Protein AF-A0A7D9ETZ4-F1 (afdb_monomer)

Structure (mmCIF, N/CA/C/O backbone):
data_AF-A0A7D9ETZ4-F1
#
_entry.id   AF-A0A7D9ETZ4-F1
#
loop_
_atom_site.group_PDB
_atom_site.id
_atom_site.type_symbol
_atom_site.label_atom_id
_atom_site.label_alt_id
_atom_site.label_comp_id
_atom_site.label_asym_id
_atom_site.label_entity_id
_atom_site.label_seq_id
_atom_site.pdbx_PDB_ins_code
_atom_site.Cartn_x
_atom_site.Cartn_y
_atom_site.Cartn_z
_atom_site.occupancy
_atom_site.B_iso_or_equiv
_atom_site.auth_seq_id
_atom_site.auth_comp_id
_atom_site.auth_asym_id
_atom_site.auth_atom_id
_atom_site.pdbx_PDB_model_num
ATOM 1 N N . MET A 1 1 ? 4.291 6.571 -32.688 1.00 66.50 1 MET A N 1
ATOM 2 C CA . MET A 1 1 ? 4.903 6.515 -31.349 1.00 66.50 1 MET A CA 1
ATOM 3 C C . MET A 1 1 ? 5.608 5.179 -31.271 1.00 66.50 1 MET A C 1
ATOM 5 O O . MET A 1 1 ? 4.965 4.170 -31.535 1.00 66.50 1 MET A O 1
ATOM 9 N N . ASP A 1 2 ? 6.917 5.191 -31.074 1.00 86.88 2 ASP A N 1
ATOM 10 C CA . ASP A 1 2 ? 7.730 3.993 -30.866 1.00 86.88 2 ASP A CA 1
ATOM 11 C C . ASP A 1 2 ? 7.393 3.331 -29.517 1.00 86.88 2 ASP A C 1
ATOM 13 O O . ASP A 1 2 ? 6.852 3.968 -28.608 1.00 86.88 2 ASP A O 1
ATOM 17 N N . GLU A 1 3 ? 7.657 2.028 -29.414 1.00 88.25 3 GLU A N 1
ATOM 18 C CA . GLU A 1 3 ? 7.268 1.193 -28.270 1.00 88.25 3 GLU A CA 1
ATOM 19 C C . GLU A 1 3 ? 7.899 1.668 -26.953 1.00 88.25 3 GLU A C 1
ATOM 21 O O . GLU A 1 3 ? 7.211 1.720 -25.931 1.00 88.25 3 GLU A O 1
ATOM 26 N N . LYS A 1 4 ? 9.160 2.120 -27.001 1.00 89.62 4 LYS A N 1
ATOM 27 C CA . LYS A 1 4 ? 9.869 2.722 -25.866 1.00 89.62 4 LYS A CA 1
ATOM 28 C C . LYS A 1 4 ? 9.157 3.969 -25.361 1.00 89.62 4 LYS A C 1
ATOM 30 O O . LYS A 1 4 ? 8.840 4.054 -24.175 1.00 89.62 4 LYS A O 1
ATOM 35 N N . THR A 1 5 ? 8.857 4.911 -26.255 1.00 91.69 5 THR A N 1
ATOM 36 C CA . THR A 1 5 ? 8.161 6.148 -25.880 1.00 91.69 5 THR A CA 1
ATOM 37 C C . THR A 1 5 ? 6.785 5.859 -25.288 1.00 91.69 5 THR A C 1
ATOM 39 O O . THR A 1 5 ? 6.423 6.461 -24.281 1.00 91.69 5 THR A O 1
ATOM 42 N N . LYS A 1 6 ? 6.041 4.885 -25.829 1.00 95.06 6 LYS A N 1
ATOM 43 C CA . LYS A 1 6 ? 4.754 4.470 -25.253 1.00 95.06 6 LYS A CA 1
ATOM 44 C C . LYS A 1 6 ? 4.910 3.906 -23.834 1.00 95.06 6 LYS A C 1
ATOM 46 O O . LYS A 1 6 ? 4.228 4.372 -22.922 1.00 95.06 6 LYS A O 1
ATOM 51 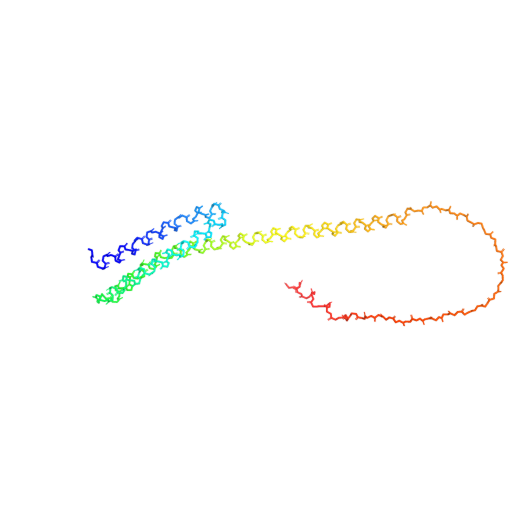N N . ALA A 1 7 ? 5.813 2.945 -23.630 1.00 94.88 7 ALA A N 1
ATOM 52 C CA . ALA A 1 7 ? 6.039 2.334 -22.319 1.00 94.88 7 ALA A CA 1
ATOM 53 C C . ALA A 1 7 ? 6.490 3.366 -21.268 1.00 94.88 7 ALA A C 1
ATOM 55 O O . ALA A 1 7 ? 6.017 3.340 -20.130 1.00 94.88 7 ALA A O 1
ATOM 56 N N . ALA A 1 8 ? 7.344 4.315 -21.663 1.00 94.75 8 ALA A N 1
ATOM 57 C CA . ALA A 1 8 ? 7.773 5.415 -20.806 1.00 94.75 8 ALA A CA 1
ATOM 58 C C . ALA A 1 8 ? 6.602 6.335 -20.417 1.00 94.75 8 ALA A C 1
ATOM 60 O O . ALA A 1 8 ? 6.440 6.644 -19.236 1.00 94.75 8 ALA A O 1
ATOM 61 N N . THR A 1 9 ? 5.742 6.711 -21.372 1.00 96.94 9 THR A N 1
ATOM 62 C CA . THR A 1 9 ? 4.555 7.531 -21.073 1.00 96.94 9 THR A CA 1
ATOM 63 C C . THR A 1 9 ? 3.534 6.808 -20.196 1.00 96.94 9 THR A C 1
ATOM 65 O O . THR A 1 9 ? 2.918 7.430 -19.328 1.00 96.94 9 THR A O 1
ATOM 68 N N . ASP A 1 10 ? 3.375 5.492 -20.371 1.00 97.38 10 ASP A N 1
ATOM 69 C CA . ASP A 1 10 ? 2.499 4.679 -19.527 1.00 97.38 10 ASP A CA 1
ATOM 70 C C . ASP A 1 10 ? 3.029 4.649 -18.084 1.00 97.38 10 ASP A C 1
ATOM 72 O O . ASP A 1 10 ? 2.266 4.884 -17.144 1.00 97.38 10 ASP A O 1
ATOM 76 N N . LEU A 1 11 ? 4.339 4.442 -17.896 1.00 97.94 11 LEU A N 1
ATOM 77 C CA . LEU A 1 11 ? 4.979 4.502 -16.579 1.00 97.94 11 LEU A CA 1
ATOM 78 C C . LEU A 1 11 ? 4.798 5.873 -15.917 1.00 97.94 11 LEU A C 1
ATOM 80 O O . LEU A 1 11 ? 4.367 5.945 -14.766 1.00 97.94 11 LEU A O 1
ATOM 84 N N . GLU A 1 12 ? 5.082 6.960 -16.632 1.00 97.62 12 GLU A N 1
ATOM 85 C CA . GLU A 1 12 ? 4.936 8.323 -16.109 1.00 97.62 12 GLU A CA 1
ATOM 86 C C . GLU A 1 12 ? 3.490 8.628 -15.698 1.00 97.62 12 GLU A C 1
ATOM 88 O O . GLU A 1 12 ? 3.236 9.184 -14.622 1.00 97.62 12 GLU A O 1
ATOM 93 N N . THR A 1 13 ? 2.525 8.192 -16.510 1.00 98.19 13 THR A N 1
ATOM 94 C CA . THR A 1 13 ? 1.098 8.316 -16.203 1.00 98.19 13 THR A CA 1
ATOM 95 C C . THR A 1 13 ? 0.751 7.587 -14.907 1.00 98.19 13 THR A C 1
ATOM 97 O O . THR A 1 13 ? 0.085 8.158 -14.038 1.00 98.19 13 THR A O 1
ATOM 100 N N . ARG A 1 14 ? 1.221 6.344 -14.730 1.00 98.12 14 ARG A N 1
ATOM 101 C CA . ARG A 1 14 ? 0.950 5.563 -13.512 1.00 98.12 14 ARG A CA 1
ATOM 102 C C . ARG A 1 14 ? 1.639 6.132 -12.278 1.00 98.12 14 ARG A C 1
ATOM 104 O O . ARG A 1 14 ? 1.000 6.218 -11.232 1.00 98.12 14 ARG A O 1
ATOM 111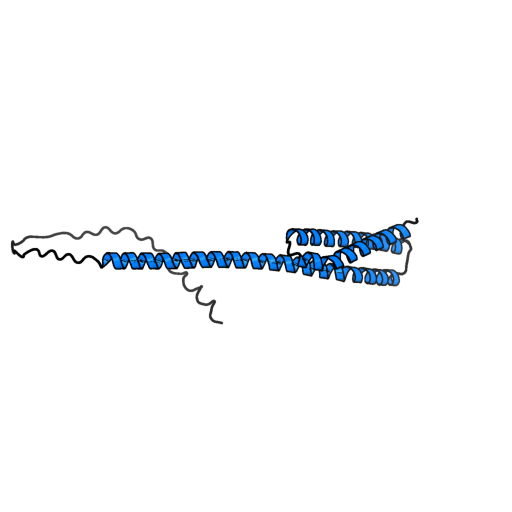 N N . LEU A 1 15 ? 2.875 6.614 -12.393 1.00 98.06 15 LEU A N 1
ATOM 112 C CA . LEU A 1 15 ? 3.566 7.299 -11.294 1.00 98.06 15 LEU A CA 1
ATOM 113 C C . LEU A 1 15 ? 2.859 8.602 -10.899 1.00 98.06 15 LEU A C 1
ATOM 115 O O . LEU A 1 15 ? 2.758 8.927 -9.716 1.00 98.06 15 LEU A O 1
ATOM 119 N N . THR A 1 16 ? 2.301 9.326 -11.871 1.00 98.00 16 THR A N 1
ATOM 120 C CA . THR A 1 16 ? 1.508 10.534 -11.610 1.00 98.00 16 THR A CA 1
ATOM 121 C C . THR A 1 16 ? 0.210 10.192 -10.879 1.00 98.00 16 THR A C 1
ATOM 123 O O . THR A 1 16 ? -0.122 10.832 -9.880 1.00 98.00 16 THR A O 1
ATOM 126 N N . GLN A 1 17 ? -0.509 9.156 -11.323 1.00 98.12 17 GLN A N 1
ATOM 127 C CA . GLN A 1 17 ? -1.703 8.656 -10.632 1.00 98.12 17 GLN A CA 1
ATOM 128 C C . GLN A 1 17 ? -1.381 8.220 -9.198 1.00 98.12 17 GLN A C 1
ATOM 130 O O . GLN A 1 17 ? -2.113 8.587 -8.277 1.00 98.12 17 GLN A O 1
ATOM 135 N N . LEU A 1 18 ? -0.263 7.516 -9.003 1.00 97.94 18 LEU A N 1
ATOM 136 C CA . LEU A 1 18 ? 0.208 7.090 -7.690 1.00 97.94 18 LEU A CA 1
ATOM 137 C C . LEU A 1 18 ? 0.493 8.296 -6.784 1.00 97.94 18 LEU A C 1
ATOM 139 O O . LEU A 1 18 ? -0.046 8.381 -5.684 1.00 97.94 18 LEU A O 1
ATOM 143 N N . SER A 1 19 ? 1.241 9.289 -7.275 1.00 97.75 19 SER A N 1
ATOM 144 C CA . SER A 1 19 ? 1.528 10.527 -6.537 1.00 97.75 19 SER A CA 1
ATOM 145 C C . SER A 1 19 ? 0.255 11.287 -6.143 1.00 97.75 19 SER A C 1
ATOM 147 O O . SER A 1 19 ? 0.131 11.779 -5.017 1.00 97.75 19 SER A O 1
ATOM 149 N N . LEU A 1 20 ? -0.731 11.368 -7.043 1.00 97.69 20 LEU A N 1
ATOM 150 C CA . LEU A 1 20 ? -2.025 11.985 -6.746 1.00 97.69 20 LEU A CA 1
ATOM 151 C C . LEU A 1 20 ? -2.805 11.203 -5.684 1.00 97.69 20 LEU A C 1
ATOM 153 O O . LEU A 1 20 ? -3.421 11.819 -4.812 1.00 97.69 20 LEU A O 1
ATOM 157 N N . ALA A 1 21 ? -2.782 9.871 -5.739 1.00 97.12 21 ALA A N 1
ATOM 158 C CA . ALA A 1 21 ? -3.424 9.023 -4.742 1.00 97.12 21 ALA A CA 1
ATOM 159 C C . ALA A 1 21 ? -2.782 9.207 -3.357 1.00 97.12 21 ALA A C 1
ATOM 161 O O . ALA A 1 21 ? -3.507 9.431 -2.388 1.00 97.12 21 ALA A O 1
ATOM 162 N N . VAL A 1 22 ? -1.447 9.240 -3.282 1.00 97.88 22 VAL A N 1
ATOM 163 C CA . VAL A 1 22 ? -0.689 9.516 -2.048 1.00 97.88 22 VAL A CA 1
ATOM 164 C C . VAL A 1 22 ? -1.082 10.855 -1.430 1.00 97.88 22 VAL A C 1
ATOM 166 O O . VAL A 1 22 ? -1.390 10.923 -0.241 1.00 97.88 22 VAL A O 1
ATOM 169 N N . LYS A 1 23 ? -1.140 11.925 -2.234 1.00 97.06 23 LYS A N 1
ATOM 170 C CA . LYS A 1 23 ? -1.534 13.263 -1.755 1.00 97.06 23 LYS A CA 1
ATOM 171 C C . LYS A 1 23 ? -2.949 13.288 -1.171 1.00 97.06 23 LYS A C 1
ATOM 173 O O . LYS A 1 23 ? -3.215 14.047 -0.244 1.00 97.06 23 LYS A O 1
ATOM 178 N N . ARG A 1 24 ? -3.860 12.467 -1.700 1.00 96.62 24 ARG A N 1
ATOM 179 C CA . ARG A 1 24 ? -5.252 12.380 -1.228 1.00 96.62 24 ARG A CA 1
ATOM 180 C C . ARG A 1 24 ? -5.406 11.558 0.051 1.00 96.62 24 ARG A C 1
ATOM 182 O O . ARG A 1 24 ? -6.393 11.760 0.753 1.00 96.62 24 ARG A O 1
ATOM 189 N N . SER A 1 25 ? -4.455 10.677 0.374 1.00 97.31 25 SER A N 1
ATOM 190 C CA . SER A 1 25 ? -4.563 9.747 1.507 1.00 97.31 25 SER A CA 1
ATOM 191 C C . SER A 1 25 ? -4.858 10.447 2.831 1.00 97.31 25 SER A C 1
ATOM 193 O O . SER A 1 25 ? -5.717 9.987 3.575 1.00 97.31 25 SER A O 1
ATOM 195 N N . GLN A 1 26 ? -4.223 11.593 3.096 1.00 95.81 26 GLN A N 1
ATOM 196 C CA . GLN A 1 26 ? -4.431 12.331 4.344 1.00 95.81 26 GLN A CA 1
ATOM 197 C C . GLN A 1 26 ? -5.881 12.821 4.499 1.00 95.81 26 GLN A C 1
ATOM 199 O O . GLN A 1 26 ? -6.512 12.573 5.521 1.00 95.81 26 GLN A O 1
ATOM 204 N N . SER A 1 27 ? -6.453 13.422 3.452 1.00 97.38 27 SER A N 1
ATOM 205 C CA . SER A 1 27 ? -7.851 13.878 3.466 1.00 97.38 27 SER A CA 1
ATOM 206 C C . SER A 1 27 ? -8.845 12.713 3.594 1.00 97.38 27 SER A C 1
ATOM 208 O O . SER A 1 27 ? -9.889 12.842 4.234 1.00 97.38 27 SER A O 1
ATOM 210 N N . ILE A 1 28 ? -8.522 11.549 3.018 1.00 97.69 28 ILE A N 1
ATOM 211 C CA . ILE A 1 28 ? -9.343 10.342 3.165 1.00 97.69 28 ILE A CA 1
ATOM 212 C C . ILE A 1 28 ? -9.302 9.814 4.605 1.00 97.69 28 ILE A C 1
ATOM 214 O O . ILE A 1 28 ? -10.357 9.470 5.138 1.00 97.69 28 ILE A O 1
ATOM 218 N N . ILE A 1 29 ? -8.132 9.807 5.250 1.00 97.25 29 ILE A N 1
ATOM 219 C CA . ILE A 1 29 ? -7.985 9.445 6.670 1.00 97.25 29 ILE A CA 1
ATOM 220 C C . ILE A 1 29 ? -8.805 10.392 7.554 1.00 97.25 29 ILE A C 1
ATOM 222 O O . ILE A 1 29 ? -9.586 9.939 8.388 1.00 97.25 29 ILE A O 1
ATOM 226 N N . GLU A 1 30 ? -8.699 11.700 7.322 1.00 96.56 30 GLU A N 1
ATOM 227 C CA . GLU A 1 30 ? -9.439 12.732 8.067 1.00 96.56 30 GLU A CA 1
ATOM 228 C C . GLU A 1 30 ? -10.958 12.606 7.932 1.00 96.56 30 GLU A C 1
ATOM 230 O O . GLU A 1 30 ? -11.695 13.012 8.828 1.00 96.56 30 GLU A O 1
ATOM 235 N N . SER A 1 31 ? -11.451 11.999 6.847 1.00 96.06 31 SER A N 1
ATOM 236 C CA . SER A 1 31 ? -12.882 11.732 6.701 1.00 96.06 31 SER A CA 1
ATOM 237 C C . SER A 1 31 ? -13.427 10.763 7.759 1.00 96.06 31 SER A C 1
ATOM 239 O O . SER A 1 31 ? -14.639 10.731 7.971 1.00 96.06 31 SER A O 1
ATOM 241 N N . GLY A 1 32 ? -12.562 9.943 8.373 1.00 94.69 32 GLY A N 1
ATOM 242 C CA . GLY A 1 32 ? -12.913 8.948 9.389 1.00 94.69 32 GLY A CA 1
ATOM 243 C C . GLY A 1 32 ? -13.799 7.801 8.887 1.00 94.69 32 GLY A C 1
ATOM 244 O O . GLY A 1 32 ? -14.282 6.986 9.670 1.00 94.69 32 GLY A O 1
ATOM 245 N N . LYS A 1 33 ? -14.060 7.724 7.577 1.00 96.88 33 LYS A N 1
ATOM 246 C CA . LYS A 1 33 ? -14.985 6.749 6.991 1.00 96.88 33 LYS A CA 1
ATOM 247 C C . LYS A 1 33 ? -14.237 5.473 6.630 1.00 96.88 33 LYS A C 1
ATOM 249 O O . LYS A 1 33 ? -13.633 5.405 5.559 1.00 96.88 33 LYS A O 1
ATOM 254 N N . ARG A 1 34 ? -14.363 4.435 7.467 1.00 96.44 34 ARG A N 1
ATOM 255 C CA . ARG A 1 34 ? -13.699 3.125 7.288 1.00 96.44 34 ARG A CA 1
ATOM 256 C C . ARG A 1 34 ? -13.815 2.577 5.859 1.00 96.44 34 ARG A C 1
ATOM 258 O O . ARG A 1 34 ? -12.810 2.231 5.251 1.00 96.44 34 ARG A O 1
ATOM 265 N N . VAL A 1 35 ? -15.015 2.595 5.274 1.00 96.75 35 VAL A N 1
ATOM 266 C CA . VAL A 1 35 ? -15.251 2.123 3.893 1.00 96.75 35 VAL A CA 1
ATOM 267 C C . VAL A 1 35 ? -14.490 2.953 2.849 1.00 96.75 35 VAL A C 1
ATOM 269 O O . VAL A 1 35 ? -13.943 2.402 1.896 1.00 96.75 35 VAL A O 1
ATOM 272 N N . ALA A 1 36 ? -14.439 4.279 3.011 1.00 97.69 36 ALA A N 1
ATOM 273 C CA . ALA A 1 36 ? -13.721 5.151 2.082 1.00 97.69 36 ALA A CA 1
ATOM 274 C C . ALA A 1 36 ? -12.203 4.941 2.173 1.00 97.69 36 ALA A C 1
ATOM 276 O O . ALA A 1 36 ? -11.534 4.922 1.142 1.00 97.69 36 ALA A O 1
ATOM 277 N N . ILE A 1 37 ? -11.695 4.744 3.391 1.00 98.00 37 ILE A N 1
ATOM 278 C CA . ILE A 1 37 ? -10.288 4.455 3.678 1.00 98.00 37 ILE A CA 1
ATOM 279 C C . ILE A 1 37 ? -9.885 3.108 3.072 1.00 98.00 37 ILE A C 1
ATOM 281 O O . ILE A 1 37 ? -8.898 3.058 2.344 1.00 98.00 37 ILE A O 1
ATOM 285 N N . ASN A 1 38 ? -10.685 2.055 3.265 1.00 97.88 38 ASN A N 1
ATOM 286 C CA . ASN A 1 38 ? -10.393 0.735 2.704 1.00 97.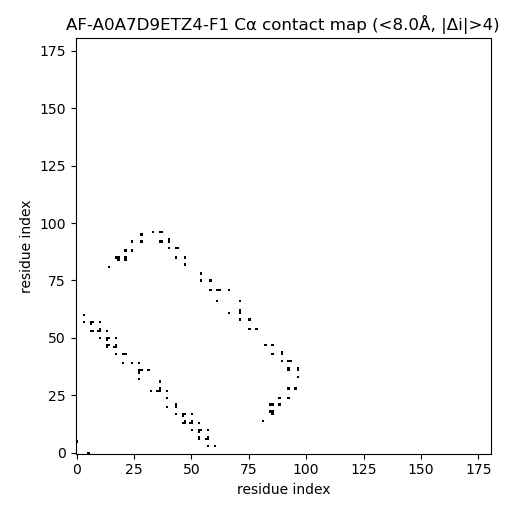88 38 ASN A CA 1
ATOM 287 C C . ASN A 1 38 ? -10.392 0.742 1.164 1.00 97.88 38 ASN A C 1
ATOM 289 O O . ASN A 1 38 ? -9.455 0.267 0.531 1.00 97.88 38 ASN A O 1
ATOM 293 N N . ARG A 1 39 ? -11.389 1.385 0.541 1.00 98.31 39 ARG A N 1
ATOM 294 C CA . ARG A 1 39 ? -11.426 1.539 -0.923 1.00 98.31 39 ARG A CA 1
ATOM 295 C C . ARG A 1 39 ? -10.215 2.314 -1.455 1.00 98.31 39 ARG A C 1
ATOM 297 O O . ARG A 1 39 ? -9.717 2.021 -2.538 1.00 98.31 39 ARG A O 1
ATOM 304 N N . HIS A 1 40 ? -9.768 3.338 -0.729 1.00 98.25 40 HIS A N 1
ATOM 305 C CA . HIS A 1 40 ? -8.594 4.121 -1.119 1.00 98.25 40 HIS A CA 1
ATOM 306 C C . HIS A 1 40 ? -7.298 3.316 -0.975 1.00 98.25 40 HIS A C 1
ATOM 308 O O . HIS A 1 40 ? -6.454 3.387 -1.863 1.00 98.25 40 HIS A O 1
ATOM 314 N N . LEU A 1 41 ? -7.173 2.509 0.083 1.00 98.12 41 LEU A N 1
ATOM 315 C CA . LEU A 1 41 ? -6.070 1.564 0.278 1.00 98.12 41 LEU A CA 1
ATOM 316 C C . LEU A 1 41 ? -5.965 0.573 -0.893 1.00 98.12 41 LEU A C 1
ATOM 318 O O . LEU A 1 41 ? -4.909 0.469 -1.517 1.00 98.12 41 LEU A O 1
ATOM 322 N N . GLU A 1 42 ? -7.071 -0.078 -1.260 1.00 98.00 42 GLU A N 1
ATOM 323 C CA . GLU A 1 42 ? -7.123 -1.003 -2.402 1.00 98.00 42 GLU A CA 1
ATOM 324 C C . GLU A 1 42 ? -6.724 -0.318 -3.720 1.00 98.00 42 GLU A C 1
ATOM 326 O O . GLU A 1 42 ? -5.952 -0.864 -4.518 1.00 98.00 42 GLU A O 1
ATOM 331 N N . ALA A 1 43 ? -7.216 0.904 -3.952 1.00 97.69 43 ALA A N 1
ATOM 332 C CA . ALA A 1 43 ? -6.885 1.682 -5.142 1.00 97.69 43 ALA A CA 1
ATOM 333 C C . ALA A 1 43 ? -5.399 2.072 -5.187 1.00 97.69 43 ALA A C 1
ATOM 335 O O . ALA A 1 43 ? -4.780 2.004 -6.253 1.00 97.69 43 ALA A O 1
ATOM 336 N N . LEU A 1 44 ? -4.815 2.452 -4.047 1.00 97.50 44 LEU A N 1
ATOM 337 C CA . LEU A 1 44 ? -3.403 2.808 -3.929 1.00 97.50 44 LEU A CA 1
ATOM 338 C C . LEU A 1 44 ? -2.508 1.600 -4.237 1.00 97.50 44 LEU A C 1
ATOM 340 O O . LEU A 1 44 ? -1.641 1.692 -5.105 1.00 97.50 44 LEU A O 1
ATOM 344 N N . GLN A 1 45 ? -2.787 0.449 -3.617 1.00 97.50 45 GLN A N 1
ATOM 345 C CA . GLN A 1 45 ? -2.060 -0.802 -3.856 1.00 97.50 45 GLN A CA 1
ATOM 346 C C . GLN A 1 45 ? -2.187 -1.274 -5.311 1.00 97.50 45 GLN A C 1
ATOM 348 O O . GLN A 1 45 ? -1.216 -1.734 -5.911 1.00 97.50 45 GLN A O 1
ATOM 353 N N . THR A 1 46 ? -3.376 -1.146 -5.906 1.00 98.06 46 THR A N 1
ATOM 354 C CA . THR A 1 46 ? -3.598 -1.495 -7.317 1.00 98.06 46 THR A CA 1
ATOM 355 C C . THR A 1 46 ? -2.800 -0.578 -8.242 1.00 98.06 46 THR A C 1
ATOM 357 O O . THR A 1 46 ? -2.101 -1.059 -9.130 1.00 98.06 46 THR A O 1
ATOM 360 N N . THR A 1 47 ? -2.833 0.734 -7.996 1.00 97.69 47 THR A N 1
ATOM 361 C CA . THR A 1 47 ? -2.084 1.720 -8.792 1.00 97.69 47 THR A CA 1
ATOM 362 C C . THR A 1 47 ? -0.575 1.496 -8.679 1.00 97.69 47 THR A C 1
ATOM 364 O O . THR A 1 47 ? 0.127 1.569 -9.686 1.00 97.69 47 THR A O 1
ATOM 367 N N . ALA A 1 48 ? -0.075 1.168 -7.482 1.00 97.88 48 ALA A N 1
ATOM 368 C CA . ALA A 1 48 ? 1.328 0.822 -7.270 1.00 97.88 48 ALA A CA 1
ATOM 369 C C . ALA A 1 48 ? 1.721 -0.418 -8.089 1.00 97.88 48 ALA A C 1
ATOM 371 O O . ALA A 1 48 ? 2.661 -0.354 -8.875 1.00 97.88 48 ALA A O 1
ATOM 372 N N . LYS A 1 49 ? 0.942 -1.507 -8.017 1.00 98.12 49 LYS A N 1
ATOM 373 C CA . LYS A 1 49 ? 1.181 -2.723 -8.819 1.00 98.12 49 LYS A CA 1
ATOM 374 C C . LYS A 1 49 ? 1.200 -2.439 -10.323 1.00 98.12 49 LYS A C 1
ATOM 376 O O . LYS A 1 49 ? 2.054 -2.957 -11.044 1.00 98.12 49 LYS A O 1
ATOM 381 N N . GLU A 1 50 ? 0.273 -1.617 -10.812 1.00 97.88 50 GLU A N 1
ATOM 382 C CA . GLU A 1 50 ? 0.234 -1.213 -12.220 1.00 97.88 50 GLU A CA 1
ATOM 383 C C . GLU A 1 50 ? 1.470 -0.398 -12.621 1.00 97.88 50 GLU A C 1
ATOM 385 O O . GLU A 1 50 ? 2.042 -0.654 -13.683 1.00 97.88 50 GLU A O 1
ATOM 390 N N . ALA A 1 51 ? 1.910 0.537 -11.774 1.00 98.12 51 ALA A N 1
ATOM 391 C CA . ALA A 1 51 ? 3.129 1.309 -11.996 1.00 98.12 51 ALA A CA 1
ATOM 392 C C . ALA A 1 51 ? 4.378 0.411 -11.996 1.00 98.12 51 ALA A C 1
ATOM 394 O O . ALA A 1 51 ? 5.211 0.543 -12.891 1.00 98.12 51 ALA A O 1
ATOM 395 N N . SER A 1 52 ? 4.486 -0.551 -11.070 1.00 97.88 52 SER A N 1
ATOM 396 C CA . SER A 1 52 ? 5.592 -1.520 -11.044 1.00 97.88 52 SER A CA 1
ATOM 397 C C . SER A 1 52 ? 5.619 -2.371 -12.314 1.00 97.88 52 SER A C 1
ATOM 399 O O . SER A 1 52 ? 6.681 -2.602 -12.885 1.00 97.88 52 SER A O 1
ATOM 401 N N . ARG A 1 53 ? 4.454 -2.778 -12.832 1.00 98.12 53 ARG A N 1
ATOM 402 C CA . ARG A 1 53 ? 4.376 -3.484 -14.118 1.00 98.12 53 ARG A CA 1
ATOM 403 C C . ARG A 1 53 ? 4.874 -2.616 -15.279 1.00 98.12 53 ARG A C 1
ATOM 405 O O . ARG A 1 53 ? 5.602 -3.113 -16.133 1.00 98.12 53 ARG A O 1
ATOM 412 N N . CYS A 1 54 ? 4.503 -1.335 -15.320 1.00 97.94 54 CYS A N 1
ATOM 413 C CA . CYS A 1 54 ? 5.017 -0.401 -16.326 1.00 97.94 54 CYS A CA 1
ATOM 414 C C . CYS A 1 54 ? 6.535 -0.196 -16.196 1.00 97.94 54 CYS A C 1
ATOM 416 O O . CYS A 1 54 ? 7.219 -0.143 -17.215 1.00 97.94 54 CYS A O 1
ATOM 418 N N . LYS A 1 55 ? 7.072 -0.151 -14.968 1.00 97.88 55 LYS A N 1
ATOM 419 C CA . LYS A 1 55 ? 8.518 -0.077 -14.710 1.00 97.88 55 LYS A CA 1
ATOM 420 C C . LYS A 1 55 ? 9.236 -1.271 -15.338 1.00 97.88 55 LYS A C 1
ATOM 422 O O . LYS A 1 55 ? 10.132 -1.069 -16.149 1.00 97.88 55 LYS A O 1
ATOM 427 N N . LEU A 1 56 ? 8.777 -2.491 -15.053 1.00 97.75 56 LEU A N 1
ATOM 428 C CA . LEU A 1 56 ? 9.359 -3.716 -15.615 1.00 97.75 56 LEU A CA 1
ATOM 429 C C . LEU A 1 56 ? 9.301 -3.747 -17.150 1.00 97.75 56 LEU A C 1
ATOM 431 O O . LEU A 1 56 ? 10.225 -4.238 -17.792 1.00 97.75 56 LEU A O 1
ATOM 435 N N . ALA A 1 57 ? 8.241 -3.203 -17.755 1.00 97.56 57 ALA A N 1
ATOM 436 C CA . ALA A 1 57 ? 8.141 -3.106 -19.211 1.00 97.56 57 ALA A CA 1
ATOM 437 C C . ALA A 1 57 ? 9.195 -2.154 -19.805 1.00 97.56 57 ALA A C 1
ATOM 439 O O . ALA A 1 57 ? 9.826 -2.489 -20.805 1.00 97.56 57 ALA A O 1
ATOM 440 N N . VAL A 1 58 ? 9.419 -0.989 -19.185 1.00 97.44 58 VAL A N 1
ATOM 441 C CA . VAL A 1 58 ? 10.473 -0.055 -19.616 1.00 97.44 58 VAL A CA 1
ATOM 442 C C . VAL A 1 58 ? 11.858 -0.666 -19.407 1.00 97.44 58 VAL A C 1
ATOM 444 O O . VAL A 1 58 ? 12.706 -0.567 -20.289 1.00 97.44 58 VAL A O 1
ATOM 447 N N . GLU A 1 59 ? 12.079 -1.340 -18.280 1.00 97.19 59 GLU A N 1
ATOM 448 C CA . GLU A 1 59 ? 13.334 -2.034 -17.981 1.00 97.19 59 GLU A CA 1
ATOM 449 C C . GLU A 1 59 ? 13.657 -3.102 -19.033 1.00 97.19 59 GLU A C 1
ATOM 451 O O . GLU A 1 59 ? 14.759 -3.123 -19.578 1.00 97.19 59 GLU A O 1
ATOM 456 N N . ALA A 1 60 ? 12.672 -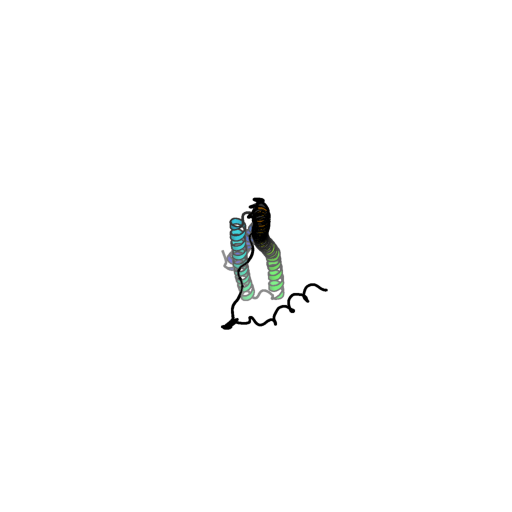3.928 -19.403 1.00 96.88 60 ALA A N 1
ATOM 457 C CA . ALA A 1 60 ? 12.830 -4.936 -20.446 1.00 96.88 60 ALA A CA 1
ATOM 458 C C . ALA A 1 60 ? 13.251 -4.320 -21.793 1.00 96.88 60 ALA A C 1
ATOM 460 O O . ALA A 1 60 ? 14.124 -4.863 -22.469 1.00 96.88 60 ALA A O 1
ATOM 461 N N . ILE A 1 61 ? 12.682 -3.167 -22.165 1.00 96.50 61 ILE A N 1
ATOM 462 C CA . ILE A 1 61 ? 13.064 -2.444 -23.388 1.00 96.50 61 ILE A CA 1
ATOM 463 C C . ILE A 1 61 ? 14.514 -1.955 -23.298 1.00 96.50 61 ILE A C 1
ATOM 465 O O . ILE A 1 61 ? 15.285 -2.179 -24.229 1.00 96.50 61 ILE A O 1
ATOM 469 N N . LYS A 1 62 ? 14.915 -1.352 -22.172 1.00 96.12 62 LYS A N 1
ATOM 470 C CA . LYS A 1 62 ? 16.298 -0.891 -21.952 1.00 96.12 62 LYS A CA 1
ATOM 471 C C . LYS A 1 62 ? 17.313 -2.035 -22.061 1.00 96.12 62 LYS A C 1
ATOM 473 O O . LYS A 1 62 ? 18.370 -1.864 -22.666 1.00 96.12 62 LYS A O 1
ATOM 478 N N . ILE A 1 63 ? 16.966 -3.216 -21.542 1.00 96.31 63 ILE A N 1
ATOM 479 C CA . ILE A 1 63 ? 17.780 -4.436 -21.658 1.00 96.31 63 ILE A CA 1
ATOM 480 C C . ILE A 1 63 ? 17.890 -4.889 -23.122 1.00 96.31 63 ILE A C 1
ATOM 482 O O . ILE A 1 63 ? 18.986 -5.195 -23.591 1.00 96.31 63 ILE A O 1
ATOM 486 N N . VAL A 1 64 ? 16.777 -4.917 -23.865 1.00 96.44 64 VAL A N 1
ATOM 487 C CA . VAL A 1 64 ? 16.764 -5.285 -25.296 1.00 96.44 64 VAL A CA 1
ATOM 488 C C . VAL A 1 64 ? 17.619 -4.325 -26.127 1.00 96.44 64 VAL A C 1
ATOM 490 O O . VAL A 1 64 ? 18.346 -4.760 -27.023 1.00 96.44 64 VAL A O 1
ATOM 493 N N . GLU A 1 65 ? 17.583 -3.036 -25.797 1.00 95.19 65 GLU A N 1
ATOM 494 C CA . GLU A 1 65 ? 18.406 -1.996 -26.418 1.00 95.19 65 GLU A CA 1
ATOM 495 C C . GLU A 1 65 ? 19.874 -2.026 -25.973 1.00 95.19 65 GLU A C 1
ATOM 497 O O . GLU A 1 65 ? 20.689 -1.279 -26.515 1.00 95.19 65 GLU A O 1
ATOM 502 N N . LYS A 1 66 ? 20.232 -2.928 -25.049 1.00 95.81 66 LYS A N 1
ATOM 503 C CA . LYS A 1 66 ? 21.584 -3.081 -24.500 1.00 95.81 66 LYS A CA 1
ATOM 504 C C . LYS A 1 66 ? 22.105 -1.783 -23.879 1.00 95.81 66 LYS A C 1
ATOM 506 O O . LYS A 1 66 ? 23.287 -1.464 -24.017 1.00 95.81 66 LYS A O 1
ATOM 511 N N . GLU A 1 67 ? 21.223 -1.032 -23.216 1.00 95.06 67 GLU A N 1
ATOM 512 C CA . GLU A 1 67 ? 21.652 0.065 -22.351 1.00 95.06 67 GLU A CA 1
ATOM 513 C C . GLU A 1 67 ? 22.595 -0.474 -21.259 1.00 95.06 67 GLU A C 1
ATOM 515 O O . GLU A 1 67 ? 22.522 -1.641 -20.865 1.00 95.06 67 GLU A O 1
ATOM 520 N N . ASP A 1 68 ? 23.511 0.373 -20.786 1.00 97.06 68 ASP A N 1
ATOM 521 C CA . ASP A 1 68 ? 24.473 -0.016 -19.757 1.00 97.06 68 ASP A CA 1
ATOM 522 C C . ASP A 1 68 ? 23.765 -0.430 -18.456 1.00 97.06 68 ASP A C 1
ATOM 524 O O . ASP A 1 68 ? 22.838 0.239 -17.993 1.00 97.06 68 ASP A O 1
ATOM 528 N N . GLN A 1 69 ? 24.222 -1.523 -17.837 1.00 95.69 69 GLN A N 1
ATOM 529 C CA . GLN A 1 69 ? 23.594 -2.070 -16.632 1.00 95.69 69 GLN A CA 1
ATOM 530 C C . GLN A 1 69 ? 23.603 -1.075 -15.463 1.00 95.69 69 GLN A C 1
ATOM 532 O O . GLN A 1 69 ? 22.655 -1.046 -14.678 1.00 95.69 69 GLN A O 1
ATOM 537 N N . THR A 1 70 ? 24.648 -0.255 -15.340 1.00 96.88 70 THR A N 1
ATOM 538 C CA . THR A 1 70 ? 24.745 0.774 -14.296 1.00 96.88 70 THR A CA 1
ATOM 539 C C . THR A 1 70 ? 23.662 1.823 -14.502 1.00 96.88 70 THR A C 1
ATOM 541 O O . THR A 1 70 ? 22.941 2.145 -13.564 1.00 96.88 70 THR A O 1
ATOM 544 N N . VAL A 1 71 ? 23.468 2.263 -15.749 1.00 96.88 71 VAL A N 1
ATOM 545 C CA . VAL A 1 71 ? 22.423 3.230 -16.122 1.00 96.88 71 VAL A CA 1
ATOM 546 C C . VAL A 1 71 ? 21.021 2.669 -15.863 1.00 96.88 71 VAL A C 1
ATOM 548 O O . VAL A 1 71 ? 20.156 3.381 -15.351 1.00 96.88 71 VAL A O 1
ATOM 551 N N . ILE A 1 72 ? 20.783 1.390 -16.174 1.00 96.69 72 ILE A N 1
ATOM 552 C CA . ILE A 1 72 ? 19.505 0.721 -15.878 1.00 96.69 72 ILE A CA 1
ATOM 553 C C . ILE A 1 72 ? 19.256 0.677 -14.365 1.00 96.69 72 ILE A C 1
ATOM 555 O O . ILE A 1 72 ? 18.153 0.994 -13.919 1.00 96.69 72 ILE A O 1
ATOM 559 N N . ASN A 1 73 ? 20.272 0.324 -13.574 1.00 97.44 73 ASN A N 1
ATOM 560 C CA . ASN A 1 73 ? 20.156 0.225 -12.119 1.00 97.44 73 ASN A CA 1
ATOM 561 C C . ASN A 1 73 ? 19.910 1.590 -11.463 1.00 97.44 73 ASN A C 1
ATOM 563 O O . ASN A 1 73 ? 19.042 1.702 -10.600 1.00 97.44 73 ASN A O 1
ATOM 567 N N . GLU A 1 74 ? 20.641 2.627 -11.876 1.00 97.88 74 GLU A N 1
ATOM 568 C CA . GLU A 1 74 ? 20.449 3.997 -11.388 1.00 97.88 74 GLU A CA 1
ATOM 569 C C . GLU A 1 74 ? 19.024 4.482 -11.668 1.00 97.88 74 GLU A C 1
ATOM 571 O O . GLU A 1 74 ? 18.318 4.889 -10.745 1.00 97.88 74 GLU A O 1
ATOM 576 N N . TRP A 1 75 ? 18.556 4.325 -12.910 1.00 97.75 75 TRP A N 1
ATOM 577 C CA . TRP A 1 75 ? 17.179 4.650 -13.280 1.00 97.75 75 TRP A CA 1
ATOM 578 C C . TRP A 1 75 ? 16.155 3.847 -12.465 1.00 97.75 75 TRP A C 1
ATOM 580 O O . TRP A 1 75 ? 15.179 4.413 -11.975 1.00 97.75 75 TRP A O 1
ATOM 590 N N . SER A 1 76 ? 16.365 2.540 -12.286 1.00 97.12 76 SER A N 1
ATOM 591 C CA . SER A 1 76 ? 15.467 1.696 -11.492 1.00 97.12 76 SER A CA 1
ATOM 592 C C . SER A 1 76 ? 15.344 2.211 -10.058 1.00 97.12 76 SER A C 1
ATOM 594 O O . SER A 1 76 ? 14.225 2.357 -9.567 1.00 97.12 76 SER A O 1
ATOM 596 N N . ASN A 1 77 ? 16.470 2.545 -9.424 1.00 97.44 77 ASN A N 1
ATOM 597 C CA . ASN A 1 77 ? 16.508 3.059 -8.056 1.00 97.44 77 ASN A CA 1
ATOM 598 C C . ASN A 1 77 ? 15.789 4.411 -7.925 1.00 97.44 77 ASN A C 1
ATOM 600 O O . ASN A 1 77 ? 15.060 4.634 -6.961 1.00 97.44 77 ASN A O 1
ATOM 604 N N . GLU A 1 78 ? 15.939 5.309 -8.904 1.00 96.62 78 GLU A N 1
ATOM 605 C CA . GLU A 1 78 ? 15.196 6.578 -8.933 1.00 96.62 78 GLU A CA 1
ATOM 606 C C . GLU A 1 78 ? 13.681 6.371 -9.027 1.00 96.62 78 GLU A C 1
ATOM 608 O O . GLU A 1 78 ? 12.899 7.152 -8.476 1.00 96.62 78 GLU A O 1
ATOM 613 N N . ILE A 1 79 ? 13.248 5.341 -9.757 1.00 96.69 79 ILE A N 1
ATOM 614 C CA . ILE A 1 79 ? 11.835 4.984 -9.849 1.00 96.69 79 ILE A CA 1
ATOM 615 C C . ILE A 1 79 ? 11.355 4.330 -8.548 1.00 96.69 79 ILE A C 1
ATOM 617 O O . ILE A 1 79 ? 10.267 4.679 -8.095 1.00 96.69 79 ILE A O 1
ATOM 621 N N . ASP A 1 80 ? 12.153 3.463 -7.920 1.00 96.75 80 ASP A N 1
ATOM 622 C CA . ASP A 1 80 ? 11.828 2.837 -6.629 1.00 96.75 80 ASP A CA 1
ATOM 623 C C . ASP A 1 80 ? 11.632 3.874 -5.519 1.00 96.75 80 ASP A C 1
ATOM 625 O O . ASP A 1 80 ? 10.629 3.824 -4.813 1.00 96.75 80 ASP A O 1
ATOM 629 N N . ALA A 1 81 ? 12.458 4.922 -5.477 1.00 95.38 81 ALA A N 1
ATOM 630 C CA . ALA A 1 81 ? 12.278 6.036 -4.542 1.00 95.38 81 ALA A CA 1
ATOM 631 C C . ALA A 1 81 ? 10.913 6.756 -4.679 1.00 95.38 81 ALA A C 1
ATOM 633 O O . ALA A 1 81 ? 10.446 7.422 -3.754 1.00 95.38 81 ALA A O 1
ATOM 634 N N . LYS A 1 82 ? 10.236 6.649 -5.834 1.00 93.19 82 LYS A N 1
ATOM 635 C CA . LYS A 1 82 ? 8.882 7.206 -6.028 1.00 93.19 82 LYS A CA 1
ATOM 636 C C . LYS A 1 82 ? 7.787 6.310 -5.440 1.00 93.19 82 LYS A C 1
ATOM 638 O O . LYS A 1 82 ? 6.680 6.807 -5.217 1.00 93.19 82 LYS A O 1
ATOM 643 N N . PHE A 1 83 ? 8.070 5.030 -5.198 1.00 96.75 83 PHE A N 1
ATOM 644 C CA . PHE A 1 83 ? 7.155 4.096 -4.541 1.00 96.75 83 PHE A CA 1
ATOM 645 C C . PHE A 1 83 ? 7.162 4.246 -3.018 1.00 96.75 83 PHE A C 1
ATOM 647 O O . PHE A 1 83 ? 6.097 4.111 -2.421 1.00 96.75 83 PHE A O 1
ATOM 654 N N . ASP A 1 84 ? 8.280 4.661 -2.413 1.00 96.44 84 ASP A N 1
ATOM 655 C CA . ASP A 1 84 ? 8.406 4.841 -0.955 1.00 96.44 84 ASP A CA 1
ATOM 656 C C . ASP A 1 84 ? 7.265 5.683 -0.357 1.00 96.44 84 ASP A C 1
ATOM 658 O O . ASP A 1 84 ? 6.659 5.341 0.658 1.00 96.44 84 ASP A O 1
ATOM 662 N N . ALA A 1 85 ? 6.892 6.780 -1.023 1.00 94.56 85 ALA A N 1
ATOM 663 C CA . ALA A 1 85 ? 5.805 7.642 -0.558 1.00 94.56 85 ALA A CA 1
ATOM 664 C C . ALA A 1 85 ? 4.423 6.954 -0.594 1.00 94.56 85 ALA A C 1
ATOM 666 O O . ALA A 1 85 ? 3.532 7.305 0.189 1.00 94.56 85 ALA A O 1
ATOM 667 N N . ALA A 1 86 ? 4.226 6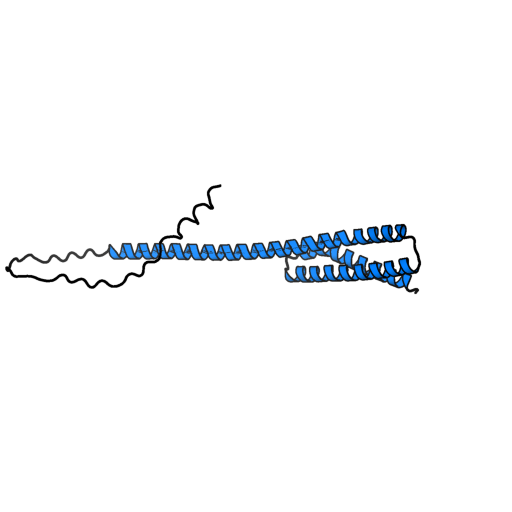.005 -1.512 1.00 96.25 86 ALA A N 1
ATOM 668 C CA . ALA A 1 86 ? 3.022 5.189 -1.590 1.00 96.25 86 ALA A CA 1
ATOM 669 C C . ALA A 1 86 ? 2.997 4.099 -0.521 1.00 96.25 86 ALA A C 1
ATOM 671 O O . ALA A 1 86 ? 1.940 3.873 0.073 1.00 96.25 86 ALA A O 1
ATOM 672 N N . ASP A 1 87 ? 4.143 3.501 -0.214 1.00 97.56 87 ASP A N 1
ATOM 673 C CA . ASP A 1 87 ? 4.271 2.522 0.864 1.00 97.56 87 ASP A CA 1
ATOM 674 C C . ASP A 1 87 ? 3.990 3.180 2.223 1.00 97.56 87 ASP A C 1
ATOM 676 O O . ASP A 1 87 ? 3.135 2.720 2.979 1.00 97.56 87 ASP A O 1
ATOM 680 N N . GLU A 1 88 ? 4.555 4.362 2.475 1.00 97.50 88 GLU A N 1
ATOM 681 C CA . GLU A 1 88 ? 4.267 5.153 3.681 1.00 97.50 88 GLU A CA 1
ATOM 682 C C . GLU A 1 88 ? 2.796 5.591 3.787 1.00 97.50 88 GLU A C 1
ATOM 684 O O . GLU A 1 88 ? 2.217 5.712 4.872 1.00 97.50 88 GLU A O 1
ATOM 689 N N . ALA A 1 89 ? 2.142 5.879 2.660 1.00 97.38 89 ALA A N 1
ATOM 690 C CA . ALA A 1 89 ? 0.708 6.158 2.655 1.00 97.38 89 ALA A CA 1
ATOM 691 C C . ALA A 1 89 ? -0.125 4.899 2.950 1.00 97.38 89 ALA A C 1
ATOM 693 O O . ALA A 1 89 ? -1.106 4.991 3.689 1.00 97.38 89 ALA A O 1
ATOM 694 N N . THR A 1 90 ? 0.282 3.745 2.422 1.00 97.94 90 THR A N 1
ATOM 695 C CA . THR A 1 90 ? -0.336 2.434 2.673 1.00 97.94 90 THR A CA 1
ATOM 696 C C . THR A 1 90 ? -0.273 2.090 4.160 1.00 97.94 90 THR A C 1
ATOM 698 O O . THR A 1 90 ? -1.317 1.875 4.775 1.00 97.94 90 THR A O 1
ATOM 701 N N . ILE A 1 91 ? 0.913 2.192 4.771 1.00 98.06 91 ILE A N 1
ATOM 702 C CA . ILE A 1 91 ? 1.134 1.939 6.204 1.00 98.06 91 ILE A CA 1
ATOM 703 C C . ILE A 1 91 ? 0.223 2.816 7.071 1.00 98.06 91 ILE A C 1
ATOM 705 O O . ILE A 1 91 ? -0.382 2.344 8.034 1.00 98.06 91 ILE A O 1
ATOM 709 N N . ARG A 1 92 ? 0.080 4.104 6.736 1.00 97.88 92 ARG A N 1
ATOM 710 C CA . ARG A 1 92 ? -0.791 5.023 7.490 1.00 97.88 92 ARG A CA 1
ATOM 711 C C . ARG A 1 92 ? -2.269 4.642 7.411 1.00 97.88 92 ARG A C 1
ATOM 713 O O . ARG A 1 92 ? -2.962 4.728 8.424 1.00 97.88 92 ARG A O 1
ATOM 720 N N . LEU A 1 93 ? -2.750 4.237 6.235 1.00 98.00 93 LEU A N 1
ATOM 721 C CA . LEU A 1 93 ? -4.136 3.800 6.042 1.00 98.00 93 LEU A CA 1
ATOM 722 C C . LEU A 1 93 ? -4.413 2.504 6.815 1.00 98.00 93 LEU A C 1
ATOM 724 O O . LEU A 1 93 ? -5.410 2.422 7.529 1.00 98.00 93 LEU A O 1
ATOM 728 N N . GLU A 1 94 ? -3.514 1.525 6.723 1.00 98.06 94 GLU A N 1
ATOM 729 C CA . GLU A 1 94 ? -3.614 0.250 7.444 1.00 98.06 94 GLU A CA 1
ATOM 730 C C . GLU A 1 94 ? -3.587 0.453 8.958 1.00 98.06 94 GLU A C 1
ATOM 732 O O . GLU A 1 94 ? -4.429 -0.088 9.676 1.00 98.06 94 GLU A O 1
ATOM 737 N N . LYS A 1 95 ? -2.672 1.297 9.447 1.00 97.94 95 LYS A N 1
ATOM 738 C CA . LYS A 1 95 ? -2.601 1.652 10.864 1.00 97.94 95 LYS A CA 1
ATOM 739 C C . LYS A 1 95 ? -3.907 2.272 11.349 1.00 97.94 95 LYS A C 1
ATOM 741 O O . LYS A 1 95 ? -4.412 1.872 12.392 1.00 97.94 95 LYS A O 1
ATOM 746 N N . TRP A 1 96 ? -4.470 3.214 10.591 1.00 98.00 96 TRP A N 1
ATOM 747 C CA . TRP A 1 96 ? -5.742 3.832 10.957 1.00 98.00 96 TRP A CA 1
ATOM 748 C C . TRP A 1 96 ? -6.865 2.795 11.069 1.00 98.00 96 TRP A C 1
ATOM 750 O O . TRP A 1 96 ? -7.631 2.825 12.030 1.00 98.00 96 TRP A O 1
ATOM 760 N N . LEU A 1 97 ? -6.951 1.856 10.117 1.00 97.44 97 LEU A N 1
ATOM 761 C CA . LEU A 1 97 ? -7.958 0.789 10.140 1.00 97.44 97 LEU A CA 1
ATOM 762 C C . LEU A 1 97 ? -7.788 -0.111 11.372 1.00 97.44 97 LEU A C 1
ATOM 764 O O . LEU A 1 97 ? -8.759 -0.357 12.085 1.00 97.44 97 LEU A O 1
ATOM 768 N N . ALA A 1 98 ? -6.554 -0.522 11.668 1.00 97.44 98 ALA A N 1
ATOM 769 C CA . ALA A 1 98 ? -6.247 -1.342 12.835 1.00 97.44 98 ALA A CA 1
ATOM 770 C C . ALA A 1 98 ? -6.561 -0.624 14.160 1.00 97.44 98 ALA A C 1
ATOM 772 O O . ALA A 1 98 ? -7.087 -1.235 15.092 1.00 97.44 98 ALA A O 1
ATOM 773 N N . ASP A 1 99 ? -6.256 0.671 14.256 1.00 96.62 99 ASP A N 1
ATOM 774 C CA . ASP A 1 99 ? -6.558 1.474 15.442 1.00 96.62 99 ASP A CA 1
ATOM 775 C C . ASP A 1 99 ? -8.076 1.655 15.615 1.00 96.62 99 ASP A C 1
ATOM 777 O O . ASP A 1 99 ? -8.586 1.561 16.734 1.00 96.62 99 ASP A O 1
ATOM 781 N N . ALA A 1 100 ? -8.818 1.825 14.516 1.00 94.12 100 ALA A N 1
ATOM 782 C CA . ALA A 1 100 ? -10.276 1.880 14.541 1.00 94.12 100 ALA A CA 1
ATOM 783 C C . ALA A 1 100 ? -10.897 0.554 15.017 1.00 94.12 100 ALA A C 1
ATOM 785 O O . ALA A 1 100 ? -11.837 0.568 15.809 1.00 94.12 100 ALA A O 1
ATOM 786 N N . ASP A 1 101 ? -10.383 -0.592 14.563 1.00 95.00 101 ASP A N 1
ATOM 787 C CA . ASP A 1 101 ? -10.847 -1.913 15.014 1.00 95.00 101 ASP A CA 1
ATOM 788 C C . ASP A 1 101 ? -10.585 -2.137 16.509 1.00 95.00 101 ASP A C 1
ATOM 790 O O . ASP A 1 101 ? -11.464 -2.605 17.233 1.00 95.00 101 ASP A O 1
ATOM 794 N N . LYS A 1 102 ? -9.406 -1.745 17.006 1.00 95.56 102 LYS A N 1
ATOM 795 C CA . LYS A 1 102 ? -9.099 -1.810 18.444 1.00 95.56 102 LYS A CA 1
ATOM 796 C C . LYS A 1 102 ? -10.043 -0.934 19.262 1.00 95.56 102 LYS A C 1
ATOM 798 O O . LYS A 1 102 ? -10.540 -1.381 20.291 1.00 95.56 102 LYS A O 1
ATOM 803 N N . ALA A 1 103 ? -10.307 0.295 18.817 1.00 93.38 103 ALA A N 1
ATOM 804 C CA . ALA A 1 103 ? -11.216 1.202 19.515 1.00 93.38 103 ALA A CA 1
ATOM 805 C C . ALA A 1 103 ? -12.635 0.616 19.627 1.00 93.38 103 ALA A C 1
ATOM 807 O O . ALA A 1 103 ? -13.238 0.660 20.696 1.00 93.38 103 ALA A O 1
ATOM 808 N N . GLU A 1 104 ? -13.142 0.006 18.556 1.00 92.19 104 GLU A N 1
ATOM 809 C CA . GLU A 1 104 ? -14.448 -0.662 18.535 1.00 92.19 104 GLU A CA 1
ATOM 810 C C . GLU A 1 104 ? -14.507 -1.870 19.490 1.00 92.19 104 GLU A C 1
ATOM 812 O O . GLU A 1 104 ? -15.487 -2.056 20.219 1.00 92.19 104 GLU A O 1
ATOM 817 N N . GLN A 1 105 ? -13.427 -2.656 19.559 1.00 93.06 105 GLN A N 1
ATOM 818 C CA . GLN A 1 105 ? -13.304 -3.762 20.513 1.00 93.06 105 GLN A CA 1
ATOM 819 C C . GLN A 1 105 ? -13.296 -3.275 21.964 1.00 93.06 105 GLN A C 1
ATOM 821 O O . GLN A 1 105 ? -13.992 -3.853 22.798 1.00 93.06 105 GLN A O 1
ATOM 826 N N . PHE A 1 106 ? -12.560 -2.204 22.268 1.00 91.50 106 PHE A N 1
ATOM 827 C CA . PHE A 1 106 ? -12.530 -1.631 23.614 1.00 91.50 106 PHE A CA 1
ATOM 828 C C . PHE A 1 106 ? -13.901 -1.130 24.059 1.00 91.50 106 PHE A C 1
ATOM 830 O O . PHE A 1 106 ? -14.306 -1.417 25.182 1.00 91.50 106 PHE A O 1
ATOM 837 N N . VAL A 1 107 ? -14.637 -0.439 23.183 1.00 93.31 107 VAL A N 1
ATOM 838 C CA . VAL A 1 107 ? -16.008 0.010 23.482 1.00 93.31 107 VAL A CA 1
ATOM 839 C C . VAL A 1 107 ? -16.906 -1.186 23.796 1.00 93.31 107 VAL A C 1
ATOM 841 O O . VAL A 1 107 ? -17.586 -1.198 24.819 1.00 93.31 107 VAL A O 1
ATOM 844 N N . THR A 1 108 ? -16.842 -2.233 22.973 1.00 92.50 108 THR A N 1
ATOM 845 C CA . THR A 1 108 ? -17.641 -3.452 23.173 1.00 92.50 108 THR A CA 1
ATOM 846 C C . THR A 1 108 ? -17.316 -4.134 24.508 1.00 92.50 108 THR A C 1
ATOM 848 O O . THR A 1 108 ? -18.219 -4.530 25.245 1.00 92.50 108 THR A O 1
ATOM 851 N N . GLN A 1 109 ? -16.031 -4.258 24.850 1.00 92.25 109 GLN A N 1
ATOM 852 C CA . GLN A 1 109 ? -15.596 -4.844 26.123 1.00 92.25 109 GLN A CA 1
ATOM 853 C C . GLN A 1 109 ? -16.026 -3.993 27.323 1.00 92.25 109 GLN A C 1
ATOM 855 O O . GLN A 1 109 ? -16.472 -4.527 28.337 1.00 92.25 109 GLN A O 1
ATOM 860 N N . GLU A 1 110 ? -15.933 -2.668 27.216 1.00 93.00 110 GLU A N 1
ATOM 861 C CA . GLU A 1 110 ? -16.357 -1.758 28.277 1.00 93.00 110 GLU A CA 1
ATOM 862 C C . GLU A 1 110 ? -17.870 -1.865 28.535 1.00 93.00 110 GLU A C 1
ATOM 864 O O . GLU A 1 110 ? -18.312 -1.880 29.685 1.00 93.00 110 GLU A O 1
ATOM 869 N N . GLU A 1 111 ? -18.679 -1.982 27.480 1.00 93.75 111 GLU A N 1
ATOM 870 C CA . GLU A 1 111 ? -20.124 -2.198 27.591 1.00 93.75 111 GLU A CA 1
ATOM 871 C C . GLU A 1 111 ? -20.467 -3.538 28.254 1.00 93.75 111 GLU A C 1
ATOM 873 O O . GLU A 1 111 ? -21.350 -3.584 29.117 1.00 93.75 111 GLU A O 1
ATOM 878 N N . GLN A 1 112 ? -19.738 -4.607 27.917 1.00 94.31 112 GLN A N 1
ATOM 879 C CA . GLN A 1 112 ? -19.890 -5.919 28.554 1.00 94.31 112 GLN A CA 1
ATOM 880 C C . GLN A 1 112 ? -19.581 -5.852 30.053 1.00 94.31 112 GLN A C 1
ATOM 882 O O . GLN A 1 112 ? -20.417 -6.240 30.870 1.00 94.31 112 GLN A O 1
ATOM 887 N N . LEU A 1 113 ? -18.443 -5.263 30.431 1.00 95.38 113 LEU A N 1
ATOM 888 C CA . LEU A 1 113 ? -18.065 -5.093 31.838 1.00 95.38 113 LEU A CA 1
ATOM 889 C C . LEU A 1 113 ? -19.084 -4.242 32.607 1.00 95.38 113 LEU A C 1
ATOM 891 O O . LEU A 1 113 ? -19.454 -4.571 33.736 1.00 95.38 113 LEU A O 1
ATOM 895 N N . LYS A 1 114 ? -19.602 -3.168 31.996 1.00 96.12 114 LYS A N 1
ATOM 896 C CA . LYS A 1 114 ? -20.668 -2.343 32.591 1.00 96.12 114 LYS A CA 1
ATOM 897 C C . LYS A 1 114 ? -21.943 -3.148 32.837 1.00 96.12 114 LYS A C 1
ATOM 899 O O . LYS A 1 114 ? -22.618 -2.919 33.843 1.00 96.12 114 LYS A O 1
ATOM 904 N N . PHE A 1 115 ? -22.301 -4.059 31.936 1.00 96.12 115 PHE A N 1
ATOM 905 C CA . PHE A 1 115 ? -23.464 -4.925 32.111 1.00 96.12 115 PHE A CA 1
ATOM 906 C C . PHE A 1 115 ? -23.246 -5.950 33.231 1.00 96.12 115 PHE A C 1
ATOM 908 O O . PHE A 1 115 ? -24.112 -6.099 34.094 1.00 96.12 115 PHE A O 1
ATOM 915 N N . GLU A 1 116 ? -22.081 -6.595 33.270 1.00 95.38 116 GLU A N 1
ATOM 916 C CA . GLU A 1 116 ? -21.720 -7.558 34.316 1.00 95.38 116 GLU A CA 1
ATOM 917 C C . GLU A 1 116 ? -21.708 -6.922 35.710 1.00 95.38 116 GLU A C 1
ATOM 919 O O . GLU A 1 116 ? -22.291 -7.473 36.648 1.00 95.38 116 GLU A O 1
ATOM 924 N N . LEU A 1 117 ? -21.131 -5.724 35.842 1.00 96.25 117 LEU A N 1
ATOM 925 C CA . LEU A 1 117 ? -21.136 -4.962 37.092 1.00 96.25 117 LEU A CA 1
ATOM 926 C C . LEU A 1 117 ? -22.559 -4.655 37.568 1.00 96.25 117 LEU A C 1
ATOM 928 O O . LEU A 1 117 ? -22.881 -4.891 38.733 1.00 96.25 117 LEU A O 1
ATOM 932 N N . LYS A 1 118 ? -23.434 -4.189 36.668 1.00 96.62 118 LYS A N 1
ATOM 933 C CA . LYS A 1 118 ? -24.845 -3.921 36.993 1.00 96.62 118 LYS A CA 1
ATOM 934 C C . LYS A 1 118 ? -25.590 -5.189 37.400 1.00 96.62 118 LYS A C 1
ATOM 936 O O . LYS A 1 118 ? -26.397 -5.154 38.329 1.00 96.62 118 LYS A O 1
ATOM 941 N N . LEU A 1 119 ? -25.333 -6.307 36.723 1.00 96.69 119 LEU A N 1
ATOM 942 C CA . LEU A 1 119 ? -25.940 -7.593 37.056 1.00 96.69 119 LEU A CA 1
ATOM 943 C C . LEU A 1 119 ? -25.510 -8.056 38.454 1.00 96.69 119 LEU A C 1
ATOM 945 O O . LEU A 1 119 ? -26.346 -8.491 39.249 1.00 96.69 119 LEU A O 1
ATOM 949 N N . HIS A 1 120 ? -24.221 -7.927 38.768 1.00 96.38 120 HIS A N 1
ATOM 950 C CA . HIS A 1 120 ? -23.679 -8.271 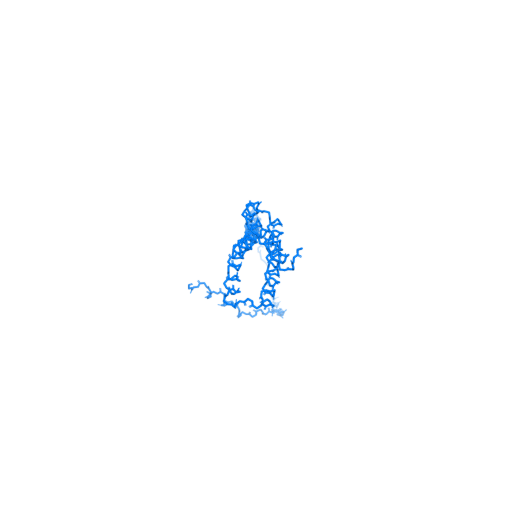40.075 1.00 96.38 120 HIS A CA 1
ATOM 951 C C . HIS A 1 120 ? -24.248 -7.381 41.189 1.00 96.38 120 HIS A C 1
ATOM 953 O O . HIS A 1 120 ? -24.703 -7.892 42.214 1.00 96.38 120 HIS A O 1
ATOM 959 N N . GLU A 1 121 ? -24.305 -6.065 40.970 1.00 96.38 121 GLU A N 1
ATOM 960 C CA . GLU A 1 121 ? -24.910 -5.114 41.906 1.00 96.38 121 GLU A CA 1
ATOM 961 C C . GLU A 1 121 ? -26.380 -5.456 42.187 1.00 96.38 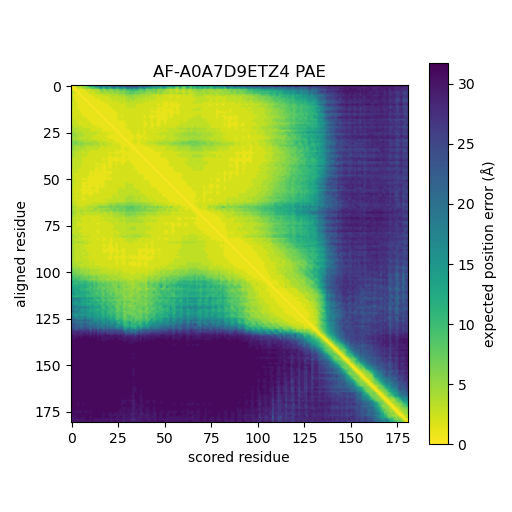121 GLU A C 1
ATOM 963 O O . GLU A 1 121 ? -26.799 -5.533 43.343 1.00 96.38 121 GLU A O 1
ATOM 968 N N . LYS A 1 122 ? -27.164 -5.743 41.140 1.00 95.69 122 LYS A N 1
ATOM 969 C CA . LYS A 1 122 ? -28.574 -6.131 41.280 1.00 95.69 122 LYS A CA 1
ATOM 970 C C . LYS A 1 122 ? -28.753 -7.442 42.036 1.00 95.69 122 LYS A C 1
ATOM 972 O O . LYS A 1 122 ? -29.670 -7.555 42.849 1.00 95.69 122 LYS A O 1
ATOM 977 N N . LYS A 1 123 ? -27.867 -8.416 41.816 1.00 95.69 123 LYS A N 1
ATOM 978 C CA . LYS A 1 123 ? -27.875 -9.685 42.555 1.00 95.69 123 LYS A CA 1
ATOM 979 C C . LYS A 1 123 ? -27.628 -9.466 44.049 1.00 95.69 123 LYS A C 1
ATOM 981 O O . LYS A 1 123 ? -28.320 -10.075 44.862 1.00 95.69 123 LYS A O 1
ATOM 986 N N . LEU A 1 124 ? -26.686 -8.590 44.406 1.00 95.50 124 LEU A N 1
ATOM 987 C CA . LEU A 1 124 ? -26.418 -8.222 45.799 1.00 95.50 124 LEU A CA 1
ATOM 988 C C . LEU A 1 124 ? -27.599 -7.481 46.439 1.00 95.50 124 LEU A C 1
ATOM 990 O O . LEU A 1 124 ? -27.982 -7.823 47.554 1.00 95.50 124 LEU A O 1
ATOM 994 N N . GLN A 1 125 ? -28.210 -6.526 45.728 1.00 94.81 125 GLN A N 1
ATOM 995 C CA . GLN A 1 125 ? -29.412 -5.819 46.195 1.00 94.81 125 GLN A CA 1
ATOM 996 C C . GLN A 1 125 ? -30.548 -6.803 46.504 1.00 94.81 125 GLN A C 1
ATOM 998 O O . GLN A 1 125 ? -31.084 -6.789 47.607 1.00 94.81 125 GLN A O 1
ATOM 1003 N N . MET A 1 126 ? -30.844 -7.731 45.589 1.00 93.06 126 MET A N 1
ATOM 1004 C CA . MET A 1 126 ? -31.891 -8.737 45.792 1.00 93.06 126 MET A CA 1
ATOM 1005 C C . MET A 1 126 ? -31.583 -9.681 46.965 1.00 93.06 126 MET A C 1
ATOM 1007 O O . MET A 1 126 ? -32.478 -10.037 47.725 1.00 93.06 126 MET A O 1
ATOM 1011 N N . GLN A 1 127 ? -30.322 -10.090 47.145 1.00 92.50 127 GLN A N 1
ATOM 1012 C CA . GLN A 1 127 ? -29.928 -10.892 48.310 1.00 92.50 127 GLN A CA 1
ATOM 1013 C C . GLN A 1 127 ? -30.106 -10.123 49.625 1.00 92.50 127 GLN A C 1
ATOM 1015 O O . GLN A 1 127 ? -30.574 -10.702 50.605 1.00 92.50 127 GLN A O 1
ATOM 1020 N N . ALA A 1 128 ? -29.771 -8.831 49.644 1.00 93.00 128 ALA A N 1
ATOM 1021 C CA . ALA A 1 128 ? -29.978 -7.975 50.806 1.00 93.00 128 ALA A CA 1
ATOM 1022 C C . ALA A 1 128 ? -31.474 -7.777 51.112 1.00 93.00 128 ALA A C 1
ATOM 1024 O O . ALA A 1 128 ? -31.873 -7.902 52.268 1.00 93.00 128 ALA A O 1
ATOM 1025 N N . GLU A 1 129 ? -32.308 -7.544 50.094 1.00 89.75 129 GLU A N 1
ATOM 1026 C CA . GLU A 1 129 ? -33.768 -7.434 50.231 1.00 89.75 129 GLU A CA 1
ATOM 1027 C C . GLU A 1 129 ? -34.389 -8.731 50.767 1.00 89.75 129 GLU A C 1
ATOM 1029 O O . GLU A 1 129 ? -35.197 -8.698 51.696 1.00 89.75 129 GLU A O 1
ATOM 1034 N N . LEU A 1 130 ? -33.970 -9.889 50.245 1.00 87.75 130 LEU A N 1
ATOM 1035 C CA . LEU A 1 130 ? -34.411 -11.189 50.753 1.00 87.75 130 LEU A CA 1
ATOM 1036 C C . LEU A 1 130 ? -34.031 -11.364 52.228 1.00 87.75 130 LEU A C 1
ATOM 1038 O O . LEU A 1 130 ? -34.888 -11.737 53.029 1.00 87.75 130 LEU A O 1
ATOM 1042 N N . ALA A 1 131 ? -32.792 -11.030 52.603 1.00 82.50 131 ALA A N 1
ATOM 1043 C CA . ALA A 1 131 ? -32.337 -11.095 53.989 1.00 82.50 131 ALA A CA 1
ATOM 1044 C C . ALA A 1 131 ? -33.137 -10.156 54.915 1.00 82.50 131 ALA A C 1
ATOM 1046 O O . ALA A 1 131 ? -33.515 -10.564 56.014 1.00 82.50 131 ALA A O 1
ATOM 1047 N N . GLN A 1 132 ? -33.465 -8.939 54.471 1.00 74.12 132 GLN A N 1
ATOM 1048 C CA . GLN A 1 132 ? -34.283 -7.988 55.236 1.00 74.12 132 GLN A CA 1
ATOM 1049 C C . GLN A 1 132 ? -35.740 -8.460 55.377 1.00 74.12 132 GLN A C 1
ATOM 1051 O O . GLN A 1 132 ? -36.290 -8.435 56.478 1.00 74.12 132 GLN A O 1
ATOM 1056 N N . SER A 1 133 ? -36.338 -9.000 54.310 1.00 60.28 133 SER A N 1
ATOM 1057 C CA . SER A 1 133 ? -37.705 -9.546 54.340 1.00 60.28 133 SER A CA 1
ATOM 1058 C C . SER A 1 133 ? -37.850 -10.794 55.225 1.00 60.28 133 SER A C 1
ATOM 1060 O O . SER A 1 133 ? -38.931 -11.066 55.742 1.00 60.28 133 SER A O 1
ATOM 1062 N N . SER A 1 134 ? -36.759 -11.538 55.454 1.00 56.75 134 SER A N 1
ATOM 1063 C CA . SER A 1 134 ? -36.728 -12.657 56.405 1.00 56.75 134 SER A CA 1
ATOM 1064 C C . SER A 1 134 ? -36.555 -12.243 57.875 1.00 56.75 134 SER A C 1
ATOM 1066 O O . SER A 1 134 ? -36.715 -13.090 58.752 1.00 56.75 134 SER A O 1
ATOM 1068 N N . VAL A 1 135 ?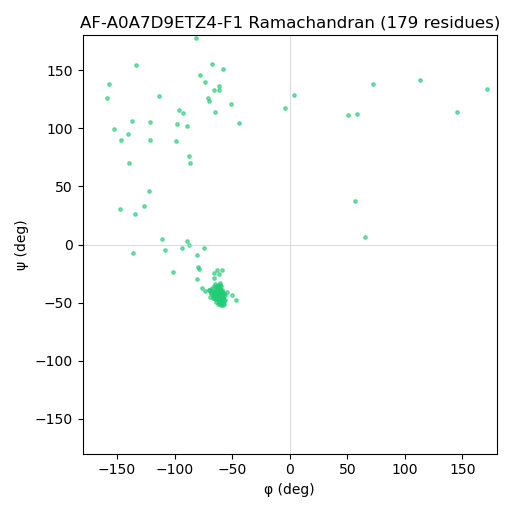 -36.260 -10.967 58.162 1.00 52.84 135 VAL A N 1
ATOM 1069 C CA . VAL A 1 135 ? -36.099 -10.431 59.530 1.00 52.84 135 VAL A CA 1
ATOM 1070 C C . VAL A 1 135 ? -37.346 -9.660 59.999 1.00 52.84 135 VAL A C 1
ATOM 1072 O O . VAL A 1 135 ? -37.628 -9.626 61.197 1.00 52.84 135 VAL A O 1
ATOM 1075 N N . GLU A 1 136 ? -38.176 -9.133 59.092 1.00 45.50 136 GLU A N 1
ATOM 1076 C CA . GLU A 1 136 ? -39.463 -8.501 59.431 1.00 45.50 136 GLU A CA 1
ATOM 1077 C C . GLU A 1 136 ? -40.626 -9.509 59.518 1.00 45.50 136 GLU A C 1
ATOM 1079 O O . GLU A 1 136 ? -41.561 -9.513 58.721 1.00 45.50 136 GLU A O 1
ATOM 1084 N N . LYS A 1 137 ? -40.605 -10.357 60.550 1.00 40.59 137 LYS A N 1
ATOM 1085 C CA . LYS A 1 137 ? -41.832 -10.904 61.158 1.00 40.59 137 LYS A CA 1
ATOM 1086 C C . LYS A 1 137 ? -41.677 -10.967 62.680 1.00 40.59 137 LYS A C 1
ATOM 1088 O O . LYS A 1 137 ? -41.192 -11.974 63.194 1.00 40.59 137 LYS A O 1
ATOM 1093 N N . PRO A 1 138 ? -42.137 -9.956 63.436 1.00 46.78 138 PRO A N 1
ATOM 1094 C CA . PRO A 1 138 ? -42.441 -10.122 64.841 1.00 46.78 138 PRO A CA 1
ATOM 1095 C C . PRO A 1 138 ? -43.954 -10.322 64.980 1.00 46.78 138 PRO A C 1
ATOM 1097 O O . PRO A 1 138 ? -44.698 -9.370 65.171 1.00 46.78 138 PRO A O 1
ATOM 1100 N N . GLU A 1 139 ? -44.424 -11.565 64.914 1.00 36.88 139 GLU A N 1
ATOM 1101 C CA . GLU A 1 139 ? -45.693 -11.915 65.558 1.00 36.88 139 GLU A CA 1
ATOM 1102 C C . GLU A 1 139 ? -45.440 -13.027 66.568 1.00 36.88 139 GLU A C 1
ATOM 1104 O O . GLU A 1 139 ? -45.473 -14.224 66.294 1.00 36.88 139 GLU A O 1
ATOM 1109 N N . THR A 1 140 ? -45.150 -12.565 67.781 1.00 38.28 140 THR A N 1
ATOM 1110 C CA . THR A 1 140 ? -45.352 -13.274 69.039 1.00 38.28 140 THR A CA 1
ATOM 1111 C C . THR A 1 140 ? -46.718 -13.960 69.064 1.00 38.28 140 THR A C 1
ATOM 1113 O O . THR A 1 140 ? -47.731 -13.316 69.330 1.00 38.28 140 THR A O 1
ATOM 1116 N N . GLN A 1 141 ? -46.743 -15.279 68.889 1.00 36.53 141 GLN A N 1
ATOM 1117 C CA . GLN A 1 141 ? -47.818 -16.114 69.414 1.00 36.53 141 GLN A CA 1
ATOM 1118 C C . GLN A 1 141 ? -47.352 -16.722 70.737 1.00 36.53 141 GLN A C 1
ATOM 1120 O O . GLN A 1 141 ? -46.550 -17.651 70.781 1.00 36.53 141 GLN A O 1
ATOM 1125 N N . LYS A 1 142 ? -47.859 -16.154 71.838 1.00 38.69 142 LYS A N 1
ATOM 1126 C CA . LYS A 1 142 ? -47.882 -16.811 73.146 1.00 38.69 142 LYS A CA 1
ATOM 1127 C C . LYS A 1 142 ? -48.802 -18.026 73.029 1.00 38.69 142 LYS A C 1
ATOM 1129 O O . LYS A 1 142 ? -50.006 -17.845 72.864 1.00 38.69 142 LYS A O 1
ATOM 1134 N N . PHE A 1 143 ? -48.262 -19.234 73.152 1.00 29.03 143 PHE A N 1
ATOM 1135 C CA . PHE A 1 143 ? -49.062 -20.414 73.465 1.00 29.03 143 PHE A CA 1
ATOM 1136 C C . PHE A 1 143 ? -48.674 -20.919 74.852 1.00 29.03 143 PHE A C 1
ATOM 1138 O O . PHE A 1 143 ? -47.496 -21.036 75.183 1.00 29.03 143 PHE A O 1
ATOM 1145 N N . ILE A 1 144 ? -49.701 -21.090 75.676 1.00 35.12 144 ILE A N 1
ATOM 1146 C CA . ILE A 1 144 ? -49.639 -21.345 77.109 1.00 35.12 144 ILE A CA 1
ATOM 1147 C C . ILE A 1 144 ? -49.187 -22.786 77.355 1.00 35.12 144 ILE A C 1
ATOM 1149 O O . ILE A 1 144 ? -49.583 -23.719 76.661 1.00 35.12 144 ILE A O 1
ATOM 1153 N N . GLU A 1 145 ? -48.346 -22.922 78.369 1.00 32.84 145 GLU A N 1
ATOM 1154 C CA . GLU A 1 145 ? -47.803 -24.156 78.912 1.00 32.84 145 GLU A CA 1
ATOM 1155 C C . GLU A 1 145 ? -48.900 -25.032 79.546 1.00 32.84 145 GLU A C 1
ATOM 1157 O O . GLU A 1 145 ? -49.728 -24.563 80.327 1.00 32.84 145 GLU A O 1
ATOM 1162 N N . SER A 1 146 ? -48.902 -26.328 79.231 1.00 33.78 146 SER A N 1
ATOM 1163 C CA . SER A 1 146 ? -49.553 -27.382 80.021 1.00 33.78 146 SER A CA 1
ATOM 1164 C C . SER A 1 146 ? -48.803 -28.697 79.783 1.00 33.78 146 SER A C 1
ATOM 1166 O O . SER A 1 146 ? -48.958 -29.346 78.752 1.00 33.78 146 SER A O 1
ATOM 1168 N N . THR A 1 147 ? -47.930 -29.058 80.718 1.00 30.02 147 THR A N 1
ATOM 1169 C CA . THR A 1 147 ? -47.293 -30.381 80.860 1.00 30.02 147 THR A CA 1
ATOM 1170 C C . THR A 1 147 ? -48.245 -31.366 81.571 1.00 30.02 147 THR A C 1
ATOM 1172 O O . THR A 1 147 ? -49.266 -30.924 82.100 1.00 30.02 147 THR A O 1
ATOM 1175 N N . PRO A 1 148 ? -47.908 -32.661 81.771 1.00 44.81 148 PRO A N 1
ATOM 1176 C CA . PRO A 1 148 ? -47.090 -33.603 80.981 1.00 44.81 148 PRO A CA 1
ATOM 1177 C C . PRO A 1 148 ? -47.774 -34.990 80.821 1.00 44.81 148 PRO A C 1
ATOM 1179 O O . PRO A 1 148 ? -48.483 -35.428 81.722 1.00 44.81 148 PRO A O 1
ATOM 1182 N N . ILE A 1 149 ? -47.479 -35.775 79.769 1.00 31.80 149 ILE A N 1
ATOM 1183 C CA . ILE A 1 149 ? -47.715 -37.239 79.815 1.00 31.80 149 ILE A CA 1
ATOM 1184 C C . ILE A 1 149 ? -46.539 -38.026 79.210 1.00 31.80 149 ILE A C 1
ATOM 1186 O O . ILE A 1 149 ? -46.304 -38.041 78.008 1.00 31.80 149 ILE A O 1
ATOM 1190 N N . SER A 1 150 ? -45.806 -38.634 80.144 1.00 34.28 150 SER A N 1
ATOM 1191 C CA . SER A 1 150 ? -45.058 -39.901 80.162 1.00 34.28 150 SER A CA 1
ATOM 1192 C C . SER A 1 150 ? -44.950 -40.781 78.897 1.00 34.28 150 SER A C 1
ATOM 1194 O O . SER A 1 150 ? -45.950 -41.248 78.365 1.00 34.28 150 SER A O 1
ATOM 1196 N N . SER A 1 151 ? -43.689 -41.134 78.596 1.00 30.03 151 SER A N 1
ATOM 1197 C CA . SER A 1 151 ? -43.153 -42.485 78.317 1.00 30.03 151 SER A CA 1
ATOM 1198 C C . SER A 1 151 ? -43.729 -43.318 77.165 1.00 30.03 151 SER A C 1
ATOM 1200 O O . SER A 1 151 ? -44.808 -43.887 77.279 1.00 30.03 151 SER A O 1
ATOM 1202 N N . THR A 1 152 ? -42.930 -43.557 76.117 1.00 29.23 152 THR A N 1
ATOM 1203 C CA . THR A 1 152 ? -42.186 -44.826 75.898 1.00 29.23 152 THR A CA 1
ATOM 1204 C C . THR A 1 152 ? -41.536 -44.853 74.500 1.00 29.23 152 THR A C 1
ATOM 1206 O O . THR A 1 152 ? -42.166 -44.501 73.514 1.00 29.23 152 THR A O 1
ATOM 1209 N N . GLU A 1 153 ? -40.258 -45.256 74.463 1.00 31.03 153 GLU A N 1
ATOM 1210 C CA . GLU A 1 153 ? -39.602 -46.128 73.459 1.00 31.03 153 GLU A CA 1
ATOM 1211 C C . GLU A 1 153 ? -39.757 -45.796 71.951 1.00 31.03 153 GLU A C 1
ATOM 1213 O O . GLU A 1 153 ? -40.826 -45.892 71.374 1.00 31.03 153 GLU A O 1
ATOM 1218 N N . ALA A 1 154 ? -38.728 -45.370 71.208 1.00 33.28 154 ALA A N 1
ATOM 1219 C CA . ALA A 1 154 ? -37.516 -46.083 70.765 1.00 33.28 154 ALA A CA 1
ATOM 1220 C C . ALA A 1 154 ? -37.525 -46.272 69.227 1.00 33.28 154 ALA A C 1
ATOM 1222 O O . ALA A 1 154 ? -38.538 -46.656 68.658 1.00 33.28 154 ALA A O 1
ATOM 1223 N N . LYS A 1 155 ? -36.335 -46.134 68.606 1.00 34.72 155 LYS A N 1
ATOM 1224 C CA . LYS A 1 155 ? -35.946 -46.564 67.234 1.00 34.72 155 LYS A CA 1
ATOM 1225 C C . LYS A 1 155 ? -36.537 -45.741 66.066 1.00 34.72 155 LYS A C 1
ATOM 1227 O O . LYS A 1 155 ? -37.706 -45.419 66.049 1.00 34.72 155 LYS A O 1
ATOM 1232 N N . ALA A 1 156 ? -35.816 -45.395 65.000 1.00 35.84 156 ALA A N 1
ATOM 1233 C CA . ALA A 1 156 ? -34.481 -45.763 64.552 1.00 35.84 156 ALA A CA 1
ATOM 1234 C C . ALA A 1 156 ? -33.924 -44.681 63.613 1.00 35.84 156 ALA A C 1
ATOM 1236 O O . ALA A 1 156 ? -34.592 -44.223 62.690 1.00 35.84 156 ALA A O 1
ATOM 1237 N N . VAL A 1 157 ? -32.644 -44.369 63.799 1.00 43.44 157 VAL A N 1
ATOM 1238 C CA . VAL A 1 157 ? -31.780 -43.810 62.760 1.00 43.44 157 VAL A CA 1
ATOM 1239 C C . VAL A 1 157 ? -31.516 -44.913 61.732 1.00 43.44 157 VAL A C 1
ATOM 1241 O O . VAL A 1 157 ? -30.975 -45.962 62.086 1.00 43.44 157 VAL A O 1
ATOM 1244 N N . LYS A 1 158 ? -31.833 -44.676 60.453 1.00 44.69 158 LYS A N 1
ATOM 1245 C CA . LYS A 1 158 ? -31.197 -45.403 59.344 1.00 44.69 158 LYS A CA 1
ATOM 1246 C C . LYS A 1 158 ? -31.045 -44.523 58.100 1.00 44.69 158 LYS A C 1
ATOM 1248 O O . LYS A 1 158 ? -31.909 -44.442 57.240 1.00 44.69 158 LYS A O 1
ATOM 1253 N N . ARG A 1 159 ? -29.886 -43.863 58.068 1.00 35.12 159 ARG A N 1
ATOM 1254 C CA . ARG A 1 159 ? -28.986 -43.663 56.923 1.00 35.12 159 ARG A CA 1
ATOM 1255 C C . ARG A 1 159 ? -29.421 -44.394 55.634 1.00 35.12 159 ARG A C 1
ATOM 1257 O O . ARG A 1 159 ? -29.335 -45.619 55.581 1.00 35.12 159 ARG A O 1
ATOM 1264 N N . ILE A 1 160 ? -29.718 -43.635 54.579 1.00 39.72 160 ILE A N 1
ATOM 1265 C CA . ILE A 1 160 ? -29.363 -44.007 53.202 1.00 39.72 160 ILE A CA 1
ATOM 1266 C C . ILE A 1 160 ? -28.483 -42.880 52.659 1.00 39.72 160 ILE A C 1
ATOM 1268 O O . ILE A 1 160 ? -28.937 -41.768 52.410 1.00 39.72 160 ILE A O 1
ATOM 1272 N N . LEU A 1 161 ? -27.188 -43.187 52.585 1.00 35.09 161 LEU A N 1
ATOM 1273 C CA . LEU A 1 161 ? -26.208 -42.486 51.766 1.00 35.09 161 LEU A CA 1
ATOM 1274 C C . LEU A 1 161 ? -26.375 -42.943 50.311 1.00 35.09 161 LEU A C 1
ATOM 1276 O O . LEU A 1 161 ? -26.590 -44.131 50.072 1.00 35.09 161 LEU A O 1
ATOM 1280 N N . GLY A 1 162 ? -26.135 -42.020 49.381 1.00 32.66 162 GLY A N 1
ATOM 1281 C CA . GLY A 1 162 ? -25.799 -42.285 47.980 1.00 32.66 162 GLY A CA 1
ATOM 1282 C C . GLY A 1 162 ? -26.399 -41.209 47.070 1.00 32.66 162 GLY A C 1
ATOM 1283 O O . GLY A 1 162 ? -27.612 -41.104 47.007 1.00 32.66 162 GLY A O 1
ATOM 1284 N N . THR A 1 163 ? -25.657 -40.349 46.371 1.00 39.59 163 THR A N 1
ATOM 1285 C CA . THR A 1 163 ? -24.217 -40.314 46.072 1.00 39.59 163 THR A CA 1
ATOM 1286 C C . THR A 1 163 ? -23.800 -38.886 45.703 1.00 39.59 163 THR A C 1
ATOM 1288 O O . THR A 1 163 ? -24.359 -38.292 44.785 1.00 39.59 163 THR A O 1
ATOM 1291 N N . THR A 1 164 ? -22.783 -38.375 46.396 1.00 36.62 164 THR A N 1
ATOM 1292 C CA . THR A 1 164 ? -21.947 -37.241 45.988 1.00 36.62 164 THR A CA 1
ATOM 1293 C C . THR A 1 164 ? -21.048 -37.679 44.833 1.00 36.62 164 THR A C 1
ATOM 1295 O O . THR A 1 164 ? -20.306 -38.648 44.985 1.00 36.62 164 THR A O 1
ATOM 1298 N N . THR A 1 165 ? -21.061 -36.963 43.709 1.00 41.31 165 THR A N 1
ATOM 1299 C CA . THR A 1 165 ? -19.932 -36.959 42.768 1.00 41.31 165 THR A CA 1
ATOM 1300 C C . THR A 1 165 ? -19.017 -35.801 43.135 1.00 41.31 165 THR A C 1
ATOM 1302 O O . THR A 1 165 ? -19.412 -34.638 43.062 1.00 41.31 165 THR A O 1
ATOM 1305 N N . ALA A 1 166 ? -17.817 -36.157 43.588 1.00 38.22 166 ALA A N 1
ATOM 1306 C CA . ALA A 1 166 ? -16.704 -35.256 43.818 1.00 38.22 166 ALA A CA 1
ATOM 1307 C C . ALA A 1 166 ? -16.295 -34.587 42.497 1.00 38.22 166 ALA A C 1
ATOM 1309 O O . ALA A 1 166 ? -16.166 -35.260 41.476 1.00 38.22 166 ALA A O 1
ATOM 1310 N N . ILE A 1 167 ? -16.107 -33.270 42.528 1.00 44.78 167 ILE A N 1
ATOM 1311 C CA . ILE A 1 167 ? -15.345 -32.544 41.514 1.00 44.78 167 ILE A CA 1
ATOM 1312 C C . ILE A 1 167 ? -13.945 -32.414 42.107 1.00 44.78 167 ILE A C 1
ATOM 1314 O O . ILE A 1 167 ? -13.792 -31.829 43.180 1.00 44.78 167 ILE A O 1
ATOM 1318 N N . ASP A 1 168 ? -12.970 -33.036 41.447 1.00 39.53 168 ASP A N 1
ATOM 1319 C CA . ASP A 1 168 ? -11.558 -33.030 41.824 1.00 39.53 168 ASP A CA 1
ATOM 1320 C C . ASP A 1 168 ? -11.053 -31.601 42.053 1.00 39.53 168 ASP A C 1
ATOM 1322 O O . ASP A 1 168 ? -11.097 -30.738 41.172 1.00 39.53 168 ASP A O 1
ATOM 1326 N N . GLY A 1 169 ? -10.569 -31.366 43.270 1.00 48.69 169 GLY A N 1
ATOM 1327 C CA . GLY A 1 169 ? -9.921 -30.134 43.686 1.00 48.69 169 GLY A CA 1
ATOM 1328 C C . GLY A 1 169 ? -8.431 -30.174 43.386 1.00 48.69 169 GLY A C 1
ATOM 1329 O O . GLY A 1 169 ? -7.652 -30.356 44.312 1.00 48.69 169 GLY A O 1
ATOM 1330 N N . ASP A 1 170 ? -8.052 -29.988 42.117 1.00 50.88 170 ASP A N 1
ATOM 1331 C CA . ASP A 1 170 ? -6.631 -29.854 41.746 1.00 50.88 170 ASP A CA 1
ATOM 1332 C C . ASP A 1 170 ? -6.355 -28.916 40.549 1.00 50.88 170 ASP A C 1
ATOM 1334 O O . ASP A 1 170 ? -5.407 -29.093 39.793 1.00 50.88 170 ASP A O 1
ATOM 1338 N N . ARG A 1 171 ? -7.181 -27.878 40.338 1.00 50.22 171 ARG A N 1
ATOM 1339 C CA . ARG A 1 171 ? -6.916 -26.835 39.312 1.00 50.22 171 ARG A CA 1
ATOM 1340 C C . ARG A 1 171 ? -7.129 -25.400 39.787 1.00 50.22 171 ARG A C 1
ATOM 1342 O O . ARG A 1 171 ? -7.410 -24.513 38.988 1.00 50.22 171 ARG A O 1
ATOM 1349 N N . MET A 1 172 ? -6.985 -25.159 41.086 1.00 46.12 172 MET A N 1
ATOM 1350 C CA . MET A 1 172 ? -7.133 -23.824 41.670 1.00 46.12 172 MET A CA 1
ATOM 1351 C C . MET A 1 172 ? -5.865 -23.393 42.406 1.00 46.12 172 MET A C 1
ATOM 1353 O O . MET A 1 172 ? -5.935 -22.904 43.526 1.00 46.12 172 MET A O 1
ATOM 1357 N N . ASN A 1 173 ? -4.705 -23.597 41.774 1.00 47.00 173 ASN A N 1
ATOM 1358 C CA . ASN A 1 173 ? -3.464 -22.941 42.193 1.00 47.00 173 ASN A CA 1
ATOM 1359 C C . ASN A 1 173 ? -2.616 -22.367 41.037 1.00 47.00 173 ASN A C 1
ATOM 1361 O O . ASN A 1 173 ? -1.712 -21.587 41.297 1.00 47.00 173 ASN A O 1
ATOM 1365 N N . ASP A 1 174 ? -2.970 -22.615 39.769 1.00 49.94 174 ASP A N 1
ATOM 1366 C CA . ASP A 1 174 ? -2.200 -22.108 38.613 1.00 49.94 174 ASP A CA 1
ATOM 1367 C C . ASP A 1 174 ? -2.628 -20.712 38.113 1.00 49.94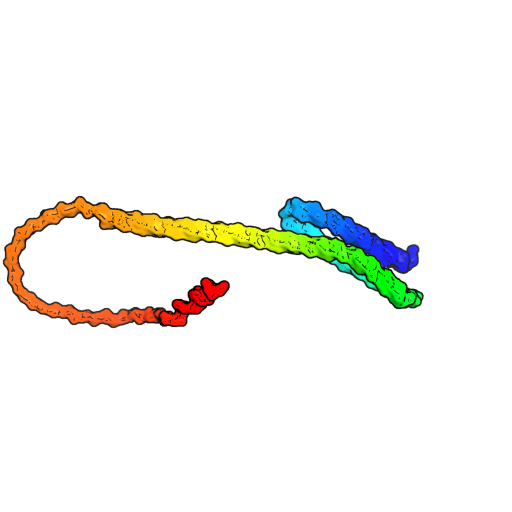 174 ASP A C 1
ATOM 1369 O O . ASP A 1 174 ? -2.091 -20.212 37.129 1.00 49.94 174 ASP A O 1
ATOM 1373 N N . LEU A 1 175 ? -3.592 -20.048 38.763 1.00 49.00 175 LEU A N 1
ATOM 1374 C CA . LEU A 1 175 ? -4.059 -18.708 38.353 1.00 49.00 175 LEU A CA 1
ATOM 1375 C C . LEU A 1 175 ? -3.696 -17.582 39.330 1.00 49.00 175 LEU A C 1
ATOM 1377 O O . LEU A 1 175 ? -4.078 -16.437 39.096 1.00 49.00 175 LEU A O 1
ATOM 1381 N N . LEU A 1 176 ? -2.931 -17.873 40.387 1.00 50.69 176 LEU A N 1
ATOM 1382 C CA . LEU A 1 176 ? -2.449 -16.857 41.333 1.00 50.69 176 LEU A CA 1
ATOM 1383 C C . LEU A 1 176 ? -0.944 -16.553 41.229 1.00 50.69 176 LEU A C 1
ATOM 1385 O O . LEU A 1 176 ? -0.497 -15.592 41.846 1.00 50.69 176 LEU A O 1
ATOM 1389 N N . GLU A 1 177 ? -0.176 -17.261 40.392 1.00 51.62 177 GLU A N 1
ATOM 1390 C CA . GLU A 1 177 ? 1.250 -16.952 40.153 1.00 51.62 177 GLU A CA 1
ATOM 1391 C C . GLU A 1 177 ? 1.525 -16.043 38.939 1.00 51.62 177 GLU A C 1
ATOM 1393 O O . GLU A 1 177 ? 2.659 -15.624 38.732 1.00 51.62 177 GLU A O 1
ATOM 1398 N N . ALA A 1 178 ? 0.512 -15.641 38.164 1.00 53.78 178 ALA A N 1
ATOM 1399 C CA . ALA A 1 178 ? 0.713 -14.749 37.011 1.00 53.78 178 ALA A CA 1
ATOM 1400 C C . ALA A 1 178 ? 0.665 -13.239 37.343 1.00 53.78 178 ALA A C 1
ATOM 1402 O O . ALA A 1 178 ? 0.827 -12.416 36.447 1.00 53.78 178 ALA A O 1
ATOM 1403 N N . TYR A 1 179 ? 0.448 -12.860 38.609 1.00 54.62 179 TYR A N 1
ATOM 1404 C CA . TYR A 1 179 ? 0.325 -11.458 39.049 1.00 54.62 179 TYR A CA 1
ATOM 1405 C C . TYR A 1 179 ? 1.277 -11.086 40.194 1.00 54.62 179 TYR A C 1
ATOM 1407 O O . TYR A 1 179 ? 0.956 -10.255 41.042 1.00 54.62 179 TYR A O 1
ATOM 1415 N N . SER A 1 180 ? 2.470 -11.678 40.219 1.00 50.91 180 SER A N 1
ATOM 1416 C CA . SER A 1 180 ? 3.542 -11.210 41.096 1.00 50.91 180 SER A CA 1
ATOM 1417 C C . SER A 1 180 ? 4.895 -11.247 40.390 1.00 50.91 180 SER A C 1
ATOM 1419 O O . SER A 1 180 ? 5.746 -12.063 40.735 1.00 50.91 180 SER A O 1
ATOM 1421 N N . LEU A 1 181 ? 5.073 -10.350 39.414 1.00 45.00 181 LEU A N 1
ATOM 1422 C CA . LEU A 1 181 ? 6.356 -9.779 38.981 1.00 45.00 181 LEU A CA 1
ATOM 1423 C C . LEU A 1 181 ? 6.116 -8.473 38.216 1.00 45.00 181 LEU A C 1
ATOM 1425 O O . LEU A 1 181 ? 5.340 -8.500 37.237 1.00 45.00 181 LEU A O 1
#

Foldseek 3Di:
DDPLVVLVVQLVVLLVVLVVLLVCLVVQLVVVDLVSLVVSLVVNVVSLVSNVVSLVSNLVVCVVVVPPPVVSVVVSVVSVVSCVSSVVSNVVSVVSNVVVVVVVVVVVVVVVVVVVVVVVVVVVVVVVVVVVVVVPDPDDDDDDDDDDDDDDDDDDDDDDDDDDDDDDDDPPPPPPVVPDD

Nearest PDB structures (foldseek):
  1fio-assembly1_A  TM=5.760E-01  e=1.894E+00  Saccharomyces cerevisiae
  1t98-assembly1_A  TM=5.312E-01  e=1.005E+00  Escherichia coli
  7q83-assembly1_B  TM=2.870E-01  e=1.894E+00  Saccharomyces cerevisiae S288C

Mean predicted aligned error: 14.99 Å

Radius of gyration: 39.88 Å; Cα contacts (8 Å, |Δi|>4): 67; chains: 1; bounding box: 74×60×112 Å

pLDDT: mean 81.02, std 24.63, range [29.03, 98.31]

Solvent-accessible surface area (backbone atoms only — not comparable to full-atom values): 11009 Å² total; per-residue (Å²): 132,57,71,66,62,49,37,48,53,52,24,52,52,30,50,49,53,39,53,53,47,40,69,45,45,61,63,42,58,73,65,69,42,66,70,61,38,52,55,47,47,56,50,47,55,50,37,48,54,53,24,52,52,28,46,54,53,39,50,52,51,40,55,76,71,64,54,57,68,68,61,52,51,54,53,50,50,61,54,50,64,63,45,52,58,46,51,57,43,46,52,52,52,53,49,49,53,54,52,51,54,50,52,54,51,51,52,54,51,52,54,50,52,55,50,50,52,51,52,51,52,51,52,51,51,51,53,50,49,52,56,52,62,72,64,72,71,90,76,87,76,89,77,85,91,80,86,86,85,82,88,81,87,83,89,80,93,74,88,83,87,86,80,86,80,83,78,84,90,82,80,89,68,83,81,72,70,83,80,77,132

Sequence (181 aa):
MDEKTKAATDLETRLTQLSLAVKRSQSIIESGKRVAINRHLEALQTTAKEASRCKLAVEAIKIVEKEDQTVINEWSNEIDAKFDAADEATIRLEKWLADADKAEQFVTQEEQLKFELKLHEKKLQMQAELAQSSVEKPETQKFIESTPISSTEAKAVKRILGTTTAIDGDRMNDLLEAYSL

Secondary structure (DSSP, 8-state):
--HHHHHHHHHHHHHHHHHHHHHHHHHHHHTT-HHHHHHHHHHHHHHHHHHHHHHHHHHHHHHHTT--HHHHHHHHHHHHHHHHHHHHHHHHHHHHHHHHHHHHHHHHHHHHHHHHHHHHHHHHHHHHHHHHHTT------------------------------PPP--SSSTTSSTT--

Organism: Paramuricea clavata (NCBI:txid317549)